Protein AF-A0AAU5LBA9-F1 (afdb_monomer)

Secondary structure (DSSP, 8-state):
-PPP------------TT--GGG-SSSS--HHHHHHHHHHHHHHHHHHHHHTTS-SS----HHHHHHHHHHHHHHHHHHHHHHHHHHHHTTSS-EESB-TTT--B-GGGGTT---GGGTS-TTS--HHHHHHHHHHHHHHHHH-TTSPPPEE-HHHHHTT------HHHHHHHHHHHHHHHHHHHHHS----TTT---TTPPPB-TTS-B-SSPPHHHHHHHHHHHHHHHT---S-TT-----

Solvent-accessible surface area (backbone atoms only — not comparable to full-atom values): 13990 Å² total; per-residue (Å²): 134,82,81,75,80,75,75,72,78,55,67,84,85,71,88,53,87,84,69,53,67,50,66,30,96,58,99,58,70,48,45,51,49,50,14,52,52,29,41,52,50,16,52,53,30,45,54,48,30,58,52,56,76,66,54,95,59,100,66,92,45,69,69,57,35,52,50,36,42,48,53,16,51,53,29,40,53,50,14,52,52,28,40,54,47,31,42,28,58,74,39,78,39,52,23,32,57,40,42,89,90,78,65,41,51,40,20,50,76,17,63,94,51,88,42,80,91,71,80,49,72,41,38,67,73,52,72,69,52,48,53,50,24,30,51,49,29,52,50,33,60,69,75,30,71,94,64,59,67,71,63,42,32,45,52,70,40,38,68,78,56,71,74,78,72,57,68,69,58,53,54,48,51,52,49,53,48,50,55,50,27,63,57,34,36,28,66,40,53,41,85,50,91,74,40,72,20,43,66,76,39,60,32,31,42,94,87,67,47,75,36,95,68,62,55,69,66,40,46,52,51,18,43,51,54,46,32,64,72,72,66,62,85,70,94,62,65,81,76,71,79,91,128

Mean predicted aligned error: 8.77 Å

Radius of gyration: 25.77 Å; Cα contacts (8 Å, |Δi|>4): 259; chains: 1; bounding box: 64×54×70 Å

Structure (mmCIF, N/CA/C/O backbone):
data_AF-A0AAU5LBA9-F1
#
_entry.id   AF-A0AAU5LBA9-F1
#
loop_
_atom_site.group_PDB
_atom_site.id
_atom_site.type_symbol
_atom_site.label_atom_id
_atom_site.label_alt_id
_atom_site.label_comp_id
_atom_site.label_asym_id
_atom_site.label_entity_id
_atom_site.label_seq_id
_atom_site.pdbx_PDB_ins_code
_atom_site.Cartn_x
_atom_site.Cartn_y
_atom_site.Cartn_z
_atom_site.occupancy
_atom_site.B_iso_or_equiv
_atom_site.auth_seq_id
_atom_site.auth_comp_id
_atom_site.auth_asym_id
_atom_site.auth_atom_id
_atom_site.pdbx_PDB_model_num
ATOM 1 N N . MET A 1 1 ? 15.227 -38.850 -12.685 1.00 40.31 1 MET A N 1
ATOM 2 C CA . MET A 1 1 ? 14.275 -37.899 -13.289 1.00 40.31 1 MET A CA 1
ATOM 3 C C . MET A 1 1 ? 13.184 -37.675 -12.260 1.00 40.31 1 MET A C 1
ATOM 5 O O . MET A 1 1 ? 12.243 -38.454 -12.201 1.00 40.31 1 MET A O 1
ATOM 9 N N . SER A 1 2 ? 13.414 -36.731 -11.347 1.00 43.19 2 SER A N 1
ATOM 10 C 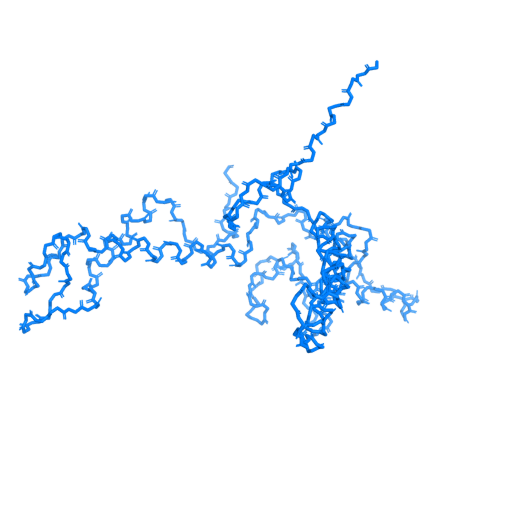CA . SER A 1 2 ? 12.429 -36.362 -10.329 1.00 43.19 2 SER A CA 1
ATOM 11 C C . SER A 1 2 ? 11.333 -35.562 -11.011 1.00 43.19 2 SER A C 1
ATOM 13 O O . SER A 1 2 ? 11.641 -34.646 -11.768 1.00 43.19 2 SER A O 1
ATOM 15 N N . ALA A 1 3 ? 10.083 -35.956 -10.795 1.00 41.16 3 ALA A N 1
ATOM 16 C CA . ALA A 1 3 ? 8.937 -35.196 -11.255 1.00 41.16 3 ALA A CA 1
ATOM 17 C C . ALA A 1 3 ? 8.959 -33.826 -10.567 1.00 41.16 3 ALA A C 1
ATOM 19 O O . ALA A 1 3 ? 8.921 -33.760 -9.337 1.00 41.16 3 ALA A O 1
ATOM 20 N N . ASP A 1 4 ? 9.050 -32.763 -11.364 1.00 43.97 4 ASP A N 1
ATOM 21 C CA . ASP A 1 4 ? 8.728 -31.416 -10.912 1.00 43.97 4 ASP A CA 1
ATOM 22 C C . ASP A 1 4 ? 7.291 -31.438 -10.381 1.00 43.97 4 ASP A C 1
ATOM 24 O O . ASP A 1 4 ? 6.376 -31.811 -11.128 1.00 43.97 4 ASP A O 1
ATOM 28 N N . PRO A 1 5 ? 7.042 -31.063 -9.115 1.00 52.25 5 PRO A N 1
ATOM 29 C CA . PRO A 1 5 ? 5.694 -30.751 -8.699 1.00 52.25 5 PRO A CA 1
ATOM 30 C C . PRO A 1 5 ? 5.297 -29.495 -9.468 1.00 52.25 5 PRO A C 1
ATOM 32 O O . PRO A 1 5 ? 5.707 -28.385 -9.140 1.00 52.25 5 PRO A O 1
ATOM 35 N N . THR A 1 6 ? 4.522 -29.676 -10.535 1.00 46.06 6 THR A N 1
ATOM 36 C CA . THR A 1 6 ? 3.778 -28.589 -11.156 1.00 46.06 6 THR A CA 1
ATOM 37 C C . THR A 1 6 ? 2.870 -28.027 -10.069 1.00 46.06 6 THR A C 1
ATOM 39 O O . THR A 1 6 ? 1.829 -28.607 -9.763 1.00 46.06 6 THR A O 1
ATOM 42 N N . THR A 1 7 ? 3.308 -26.954 -9.412 1.00 50.41 7 THR A N 1
ATOM 43 C CA . THR A 1 7 ? 2.485 -26.178 -8.492 1.00 50.41 7 THR A CA 1
ATOM 44 C C . THR A 1 7 ? 1.274 -25.736 -9.295 1.00 50.41 7 THR A C 1
ATOM 46 O O . THR A 1 7 ? 1.381 -24.863 -10.154 1.00 50.41 7 THR A O 1
ATOM 49 N N . ALA A 1 8 ? 0.142 -26.414 -9.102 1.00 54.56 8 ALA A N 1
ATOM 50 C CA . ALA A 1 8 ? -1.107 -26.024 -9.728 1.00 54.56 8 ALA A CA 1
ATOM 51 C C . ALA A 1 8 ? -1.351 -24.558 -9.363 1.00 54.56 8 ALA A C 1
ATOM 53 O O . ALA A 1 8 ? -1.345 -24.214 -8.179 1.00 54.56 8 ALA A O 1
ATOM 54 N N . ALA A 1 9 ? -1.492 -23.700 -10.376 1.00 58.59 9 ALA A N 1
ATOM 55 C CA . ALA A 1 9 ? -1.786 -22.292 -10.164 1.00 58.59 9 ALA A CA 1
ATOM 56 C C . ALA A 1 9 ? -3.033 -22.198 -9.276 1.00 58.59 9 ALA A C 1
ATOM 58 O O . ALA A 1 9 ? -4.083 -22.753 -9.611 1.00 58.59 9 ALA A O 1
ATOM 59 N N . ALA A 1 10 ? -2.895 -21.568 -8.112 1.00 69.06 10 ALA A N 1
ATOM 60 C CA . ALA A 1 10 ? -3.999 -21.411 -7.184 1.00 69.06 10 ALA A CA 1
ATOM 61 C C . ALA A 1 10 ? -5.072 -20.537 -7.851 1.00 69.06 10 ALA A C 1
ATOM 63 O O . ALA A 1 10 ? -4.831 -19.380 -8.185 1.00 69.06 10 ALA A O 1
ATOM 64 N N . VAL A 1 11 ? -6.244 -21.117 -8.101 1.00 81.56 11 VAL A N 1
ATOM 65 C CA . VAL A 1 11 ? -7.376 -20.424 -8.725 1.00 81.56 11 VAL A CA 1
ATOM 66 C C . VAL A 1 11 ? -8.070 -19.568 -7.669 1.00 81.56 11 VAL A C 1
ATOM 68 O O . VAL A 1 11 ? -8.246 -20.011 -6.533 1.00 81.56 11 VAL A O 1
ATOM 71 N N . GLN A 1 12 ? -8.496 -18.358 -8.036 1.00 86.50 12 GLN A N 1
ATOM 72 C CA . GLN A 1 12 ? -9.342 -17.543 -7.167 1.00 86.50 12 GLN A CA 1
ATOM 73 C C . GLN A 1 12 ? -10.669 -18.275 -6.904 1.00 86.50 12 GLN A C 1
ATOM 75 O O . GLN A 1 12 ? -11.497 -18.423 -7.801 1.00 86.50 12 GLN A O 1
ATOM 80 N N . SER A 1 13 ? -10.875 -18.725 -5.668 1.00 87.81 13 SER A N 1
ATOM 81 C CA . SER A 1 13 ? -12.081 -19.447 -5.236 1.00 87.81 13 SER A CA 1
ATOM 82 C C . SER A 1 13 ? -12.997 -18.630 -4.323 1.00 87.81 13 SER A C 1
ATOM 84 O O . SER A 1 13 ? -14.066 -19.105 -3.946 1.00 87.81 13 SER A O 1
ATOM 86 N N . SER A 1 14 ? -12.576 -17.422 -3.945 1.00 90.88 14 SER A N 1
ATOM 87 C CA . SER A 1 14 ? -13.270 -16.553 -2.997 1.00 90.88 14 SER A CA 1
ATOM 88 C C . SER A 1 14 ? -13.323 -15.113 -3.504 1.00 90.88 14 SER A C 1
ATOM 90 O O . SER A 1 14 ? -12.451 -14.655 -4.249 1.00 90.88 14 SER A O 1
ATOM 92 N N . THR A 1 15 ? -14.360 -14.391 -3.083 1.00 89.00 15 THR A N 1
ATOM 93 C CA . THR A 1 15 ? -14.479 -12.933 -3.236 1.00 89.00 15 THR A CA 1
ATOM 94 C C . THR A 1 15 ? -14.159 -12.190 -1.938 1.00 89.00 15 THR A C 1
ATOM 96 O O . THR A 1 15 ? -14.288 -10.969 -1.896 1.00 89.00 15 THR A O 1
ATOM 99 N N . ASP A 1 16 ? -13.788 -12.902 -0.868 1.00 91.06 16 ASP A N 1
ATOM 100 C CA . ASP A 1 16 ? -13.311 -12.285 0.369 1.00 91.06 16 ASP A CA 1
ATOM 101 C C . ASP A 1 16 ? -11.958 -11.598 0.104 1.00 91.06 16 ASP A C 1
ATOM 103 O O . ASP A 1 16 ? -10.996 -12.283 -0.249 1.00 91.06 16 ASP A O 1
ATOM 107 N N . PRO A 1 17 ? -11.836 -10.269 0.284 1.00 86.25 17 PRO A N 1
ATOM 108 C CA . PRO A 1 17 ? -10.576 -9.559 0.067 1.00 86.25 17 PRO A CA 1
ATOM 109 C C . PRO A 1 17 ? -9.440 -10.004 1.005 1.00 86.25 17 PRO A C 1
ATOM 111 O O . PRO A 1 17 ? -8.278 -9.701 0.731 1.00 86.25 17 PRO A O 1
ATOM 114 N N . ALA A 1 18 ? -9.738 -10.699 2.110 1.00 87.25 18 ALA A N 1
ATOM 115 C CA . ALA A 1 18 ? -8.722 -11.282 2.983 1.00 87.25 18 ALA A CA 1
ATOM 116 C C . ALA A 1 18 ? -8.128 -12.591 2.424 1.00 87.25 18 ALA A C 1
ATOM 118 O O . ALA A 1 18 ? -6.996 -12.950 2.778 1.00 87.25 18 ALA A O 1
ATOM 119 N N . ASP A 1 19 ? -8.842 -13.283 1.529 1.00 90.44 19 ASP A N 1
ATOM 120 C CA . ASP A 1 19 ? -8.368 -14.506 0.884 1.00 90.44 19 ASP A CA 1
ATOM 121 C C . ASP A 1 19 ? -7.404 -14.187 -0.267 1.00 90.44 19 ASP A C 1
ATOM 123 O O . ASP A 1 19 ? -7.751 -14.105 -1.445 1.00 90.44 19 ASP A O 1
ATOM 127 N N . THR A 1 20 ? -6.141 -14.004 0.106 1.00 92.19 20 THR A N 1
ATOM 128 C CA . THR A 1 20 ? -5.042 -13.651 -0.804 1.00 92.19 20 THR A CA 1
ATOM 129 C C . THR A 1 20 ? -4.173 -14.849 -1.182 1.00 92.19 20 THR A C 1
ATOM 131 O O . THR A 1 20 ? -3.116 -14.672 -1.788 1.00 92.19 20 THR A O 1
ATOM 134 N N . ALA A 1 21 ? -4.573 -16.077 -0.823 1.00 91.25 21 ALA A N 1
ATOM 135 C CA . ALA A 1 21 ? -3.744 -17.266 -1.035 1.00 91.25 21 ALA A CA 1
ATOM 136 C C . ALA A 1 21 ? -3.427 -17.495 -2.521 1.00 91.25 21 ALA A C 1
ATOM 138 O O . ALA A 1 21 ? -2.303 -17.847 -2.858 1.00 91.25 21 ALA A O 1
ATOM 139 N N . HIS A 1 22 ? -4.388 -17.210 -3.399 1.00 90.69 22 HIS A N 1
ATOM 140 C CA . HIS A 1 22 ? -4.247 -17.343 -4.848 1.00 90.69 22 HIS A CA 1
ATOM 141 C C . HIS A 1 22 ? -3.277 -16.332 -5.492 1.00 90.69 22 HIS A C 1
ATOM 143 O O . HIS A 1 22 ? -2.877 -16.515 -6.637 1.00 90.69 22 HIS A O 1
ATOM 149 N N . LEU A 1 23 ? -2.874 -15.277 -4.773 1.00 93.19 23 LEU A N 1
ATOM 150 C CA . LEU A 1 23 ? -1.998 -14.222 -5.299 1.00 93.19 23 LEU A CA 1
ATOM 151 C C . LEU A 1 23 ? -0.501 -14.493 -5.083 1.00 93.19 23 LEU A C 1
ATOM 153 O O . LEU A 1 23 ? 0.325 -13.706 -5.538 1.00 93.19 23 LEU A O 1
ATOM 157 N N . ARG A 1 24 ? -0.129 -15.565 -4.377 1.00 92.88 24 ARG A N 1
ATOM 158 C CA . ARG A 1 24 ? 1.265 -15.853 -4.001 1.00 92.88 24 ARG A CA 1
ATOM 159 C C . ARG A 1 24 ? 1.582 -17.341 -4.117 1.00 92.88 24 ARG A C 1
ATOM 161 O O . ARG A 1 24 ? 0.791 -18.177 -3.693 1.00 92.88 24 ARG A O 1
ATOM 168 N N . ALA A 1 25 ? 2.768 -17.672 -4.613 1.00 89.56 25 ALA A N 1
ATOM 169 C CA . ALA A 1 25 ? 3.294 -19.035 -4.603 1.00 89.56 25 ALA A CA 1
ATOM 170 C C . ALA A 1 25 ? 3.891 -19.410 -3.236 1.00 89.56 25 ALA A C 1
ATOM 172 O O . ALA A 1 25 ? 3.894 -20.576 -2.841 1.00 89.56 25 ALA A O 1
ATOM 173 N N . GLY A 1 26 ? 4.414 -18.417 -2.509 1.00 90.19 26 GLY A N 1
ATOM 174 C CA . GLY A 1 26 ? 5.055 -18.590 -1.209 1.00 90.19 26 GLY A CA 1
ATOM 175 C C . GLY A 1 26 ? 4.215 -18.120 -0.020 1.00 90.19 26 GLY A C 1
ATOM 176 O O . GLY A 1 26 ? 3.025 -17.824 -0.107 1.00 90.19 26 GLY A O 1
ATOM 177 N N . ARG A 1 27 ? 4.874 -17.999 1.139 1.00 88.19 27 ARG A N 1
ATOM 178 C CA . ARG A 1 27 ? 4.259 -17.440 2.358 1.00 88.19 27 ARG A CA 1
ATOM 179 C C . ARG A 1 27 ? 3.886 -15.960 2.204 1.00 88.19 27 ARG A C 1
ATOM 181 O O . ARG A 1 27 ? 2.918 -15.503 2.809 1.00 88.19 27 ARG A O 1
ATOM 188 N N . TYR A 1 28 ? 4.664 -15.223 1.419 1.00 89.81 28 TYR A N 1
ATOM 189 C CA . TYR A 1 28 ? 4.486 -13.802 1.139 1.00 89.81 28 TYR A CA 1
ATOM 190 C C . TYR A 1 28 ? 4.420 -13.602 -0.370 1.00 89.81 28 TYR A C 1
ATOM 192 O O . TYR A 1 28 ? 5.044 -14.364 -1.103 1.00 89.81 28 TYR A O 1
ATOM 200 N N . ILE A 1 29 ? 3.671 -12.589 -0.804 1.00 94.19 29 ILE A N 1
ATOM 201 C CA . ILE A 1 29 ? 3.702 -12.143 -2.196 1.00 94.19 29 ILE A CA 1
ATOM 202 C C . ILE A 1 29 ? 5.012 -11.392 -2.454 1.00 94.19 29 ILE A C 1
ATOM 204 O O . ILE A 1 29 ? 5.465 -10.607 -1.616 1.00 94.19 29 ILE A O 1
ATOM 208 N N . THR A 1 30 ? 5.620 -11.641 -3.603 1.00 95.00 30 THR A N 1
ATOM 209 C CA . THR A 1 30 ? 6.804 -10.938 -4.097 1.00 95.00 30 THR A CA 1
ATOM 210 C C . THR A 1 30 ? 6.407 -9.708 -4.922 1.00 95.00 30 THR A C 1
ATOM 212 O O . THR A 1 30 ? 5.268 -9.572 -5.383 1.00 95.00 30 THR A O 1
ATOM 215 N N . LEU A 1 31 ? 7.349 -8.782 -5.132 1.00 96.19 31 LEU A N 1
ATOM 216 C CA . LEU A 1 31 ? 7.119 -7.634 -6.019 1.00 96.19 31 LEU A CA 1
ATOM 217 C C . LEU A 1 31 ? 6.935 -8.074 -7.477 1.00 96.19 31 LEU A C 1
ATOM 219 O O . LEU A 1 31 ? 6.119 -7.484 -8.181 1.00 96.19 31 LEU A O 1
ATOM 223 N N . GLN A 1 32 ? 7.631 -9.133 -7.892 1.00 96.69 32 GLN A N 1
ATOM 224 C CA . GLN A 1 32 ? 7.496 -9.717 -9.222 1.00 96.69 32 GLN A CA 1
ATOM 225 C C . GLN A 1 32 ? 6.100 -10.319 -9.438 1.00 96.69 32 GLN A C 1
ATOM 227 O O . GLN A 1 32 ? 5.425 -9.944 -10.393 1.00 96.69 32 GLN A O 1
ATOM 232 N N . GLU A 1 33 ? 5.607 -11.146 -8.509 1.00 96.25 33 GLU A N 1
ATOM 233 C CA . GLU A 1 33 ? 4.229 -11.667 -8.568 1.00 96.25 33 GLU A CA 1
ATOM 234 C C . GLU A 1 33 ? 3.207 -10.522 -8.593 1.00 96.25 33 GLU A C 1
ATOM 236 O O . GLU A 1 33 ? 2.251 -10.542 -9.363 1.00 96.25 33 GLU A O 1
ATOM 241 N N . SER A 1 34 ? 3.423 -9.475 -7.789 1.00 97.19 34 SER A N 1
ATOM 242 C CA . SER A 1 34 ? 2.545 -8.296 -7.783 1.00 97.19 34 SER A CA 1
ATOM 243 C C . SER A 1 34 ? 2.515 -7.592 -9.148 1.00 97.19 34 SER A C 1
ATOM 245 O O . SER A 1 34 ? 1.447 -7.188 -9.609 1.00 97.19 34 SER A O 1
ATOM 247 N N . ALA A 1 35 ? 3.669 -7.456 -9.810 1.00 97.69 35 ALA A N 1
ATOM 248 C CA . ALA A 1 35 ? 3.765 -6.878 -11.148 1.00 97.69 35 ALA A CA 1
ATOM 249 C C . ALA A 1 35 ? 3.037 -7.732 -12.197 1.00 97.69 35 ALA A C 1
ATOM 251 O O . ALA A 1 35 ? 2.314 -7.193 -13.037 1.00 97.69 35 ALA A O 1
ATOM 252 N N . GLU A 1 36 ? 3.189 -9.054 -12.127 1.00 96.88 36 GLU A N 1
ATOM 253 C CA . GLU A 1 36 ? 2.526 -10.008 -13.019 1.00 96.88 36 GLU A CA 1
ATOM 254 C C . GLU A 1 36 ? 1.003 -9.963 -12.865 1.00 96.88 36 GLU A C 1
ATOM 256 O O . GLU A 1 36 ? 0.293 -9.834 -13.865 1.00 96.88 36 GLU A O 1
ATOM 261 N N . HIS A 1 37 ? 0.495 -9.962 -11.629 1.00 96.81 37 HIS A N 1
ATOM 262 C CA . HIS A 1 37 ? -0.942 -9.841 -11.361 1.00 96.81 37 HIS A CA 1
ATOM 263 C C . HIS A 1 37 ? -1.512 -8.521 -11.879 1.00 96.81 37 HIS A C 1
ATOM 265 O O . HIS A 1 37 ? -2.540 -8.521 -12.553 1.00 96.81 37 HIS A O 1
ATOM 271 N N . LEU A 1 38 ? -0.841 -7.391 -11.631 1.00 97.94 38 LEU A N 1
ATOM 272 C CA . LEU A 1 38 ? -1.284 -6.083 -12.130 1.00 97.94 38 LEU A CA 1
ATOM 273 C C . LEU A 1 38 ? -1.256 -5.999 -13.662 1.00 97.94 38 LEU A C 1
ATOM 275 O O . LEU A 1 38 ? -2.149 -5.401 -14.263 1.00 97.94 38 LEU A O 1
ATOM 279 N N . SER A 1 39 ? -0.266 -6.627 -14.300 1.00 97.88 39 SER A N 1
ATOM 280 C CA . SER A 1 39 ? -0.202 -6.751 -15.758 1.00 97.88 39 SER A CA 1
ATOM 281 C C . SER A 1 39 ? -1.378 -7.575 -16.297 1.00 97.88 39 SER A C 1
ATOM 283 O O . SER A 1 39 ? -2.050 -7.156 -17.240 1.00 97.88 39 SER A O 1
ATOM 285 N N . GLY A 1 40 ? -1.701 -8.698 -15.647 1.00 96.94 40 GLY A N 1
ATOM 286 C CA . GLY A 1 40 ? -2.884 -9.502 -15.961 1.00 96.94 40 GLY A CA 1
ATOM 287 C C . GLY A 1 40 ? -4.192 -8.718 -15.806 1.00 96.94 40 GLY A C 1
ATOM 288 O O . GLY A 1 40 ? -5.029 -8.733 -16.708 1.00 96.94 40 GLY A O 1
ATOM 289 N N . VAL A 1 41 ? -4.347 -7.965 -14.711 1.00 97.75 41 VAL A N 1
ATOM 290 C CA . VAL A 1 41 ? -5.507 -7.087 -14.474 1.00 97.75 41 VAL A CA 1
ATOM 291 C C . VAL A 1 41 ? -5.645 -6.037 -15.574 1.00 97.75 41 VAL A C 1
ATOM 293 O O . VAL A 1 41 ? -6.750 -5.822 -16.067 1.00 97.75 41 VAL A O 1
ATOM 296 N N . ALA A 1 42 ? -4.548 -5.410 -16.005 1.00 98.25 42 ALA A N 1
ATOM 297 C CA . ALA A 1 42 ? -4.593 -4.450 -17.101 1.00 98.25 42 ALA A CA 1
ATOM 298 C C . ALA A 1 42 ? -5.128 -5.069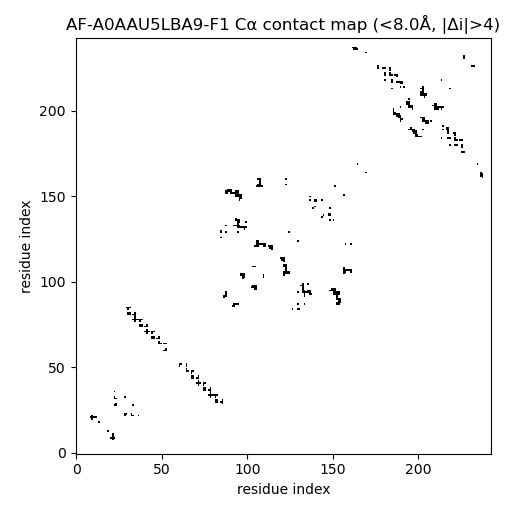 -18.401 1.00 98.25 42 ALA A C 1
ATOM 300 O O . ALA A 1 42 ? -5.979 -4.468 -19.055 1.00 98.25 42 ALA A O 1
ATOM 301 N N . VAL A 1 43 ? -4.679 -6.281 -18.744 1.00 98.38 43 VAL A N 1
ATOM 302 C CA . VAL A 1 43 ? -5.171 -7.012 -19.923 1.00 98.38 43 VAL A CA 1
ATOM 303 C C . VAL A 1 43 ? -6.666 -7.311 -19.801 1.00 98.38 43 VAL A C 1
ATOM 305 O O . VAL A 1 43 ? -7.408 -7.094 -20.757 1.00 98.38 43 VAL A O 1
ATOM 308 N N . LEU A 1 44 ? -7.130 -7.764 -18.632 1.00 98.12 44 LEU A N 1
ATOM 309 C CA . LEU A 1 44 ? -8.552 -8.034 -18.394 1.00 98.12 44 LEU A CA 1
ATOM 310 C C . LEU A 1 44 ? -9.410 -6.766 -18.512 1.00 98.12 44 LEU A C 1
ATOM 312 O O . LEU A 1 44 ? -10.499 -6.813 -19.081 1.00 98.12 44 LEU A O 1
ATOM 316 N N . LEU A 1 45 ? -8.922 -5.626 -18.015 1.00 98.56 45 LEU A N 1
ATOM 317 C CA . LEU A 1 45 ? -9.614 -4.342 -18.136 1.00 98.56 45 LEU A CA 1
ATOM 318 C C . LEU A 1 45 ? -9.694 -3.876 -19.597 1.00 98.56 45 LEU A C 1
ATOM 320 O O . LEU A 1 45 ? -10.757 -3.436 -20.027 1.00 98.56 45 LEU A O 1
ATOM 324 N N . ASP A 1 46 ? -8.629 -4.031 -20.386 1.00 98.50 46 ASP A N 1
ATOM 325 C CA . ASP A 1 46 ? -8.664 -3.731 -21.826 1.00 98.50 46 ASP A CA 1
ATOM 326 C C . ASP A 1 46 ? -9.653 -4.635 -22.575 1.00 98.50 46 ASP A C 1
ATOM 328 O O . ASP A 1 46 ? -10.424 -4.169 -23.415 1.00 98.50 46 ASP A O 1
ATOM 332 N N . GLN A 1 47 ? -9.668 -5.931 -22.251 1.00 98.44 47 GLN A N 1
ATOM 333 C CA . GLN A 1 47 ? -10.627 -6.883 -22.815 1.00 98.44 47 GLN A CA 1
ATOM 334 C C . GLN A 1 47 ? -12.069 -6.516 -22.452 1.00 98.44 47 GLN A C 1
ATOM 336 O O . GLN A 1 47 ? -12.951 -6.591 -23.307 1.00 98.44 47 GLN A O 1
ATOM 341 N N . LEU A 1 48 ? -12.310 -6.075 -21.215 1.00 98.38 48 LEU A N 1
ATOM 342 C CA . LEU A 1 48 ? -13.619 -5.602 -20.776 1.00 98.38 48 LEU A CA 1
ATOM 343 C C . LEU A 1 48 ? -14.032 -4.329 -21.520 1.00 98.38 48 LEU A C 1
ATOM 345 O O . LEU A 1 48 ? -15.141 -4.274 -22.043 1.00 98.38 48 LEU A O 1
ATOM 349 N N . ALA A 1 49 ? -13.147 -3.334 -21.618 1.00 98.31 49 ALA A N 1
ATOM 350 C CA . ALA A 1 49 ? -13.403 -2.114 -22.382 1.00 98.31 49 ALA A CA 1
ATOM 351 C C . ALA A 1 49 ? -13.771 -2.441 -23.837 1.00 98.31 49 ALA A C 1
ATOM 353 O O . ALA A 1 49 ? -14.740 -1.896 -24.362 1.00 98.31 49 ALA A O 1
ATOM 354 N N . ARG A 1 50 ? -13.060 -3.398 -24.449 1.00 98.44 50 ARG A N 1
ATOM 355 C CA . ARG A 1 50 ? -13.336 -3.881 -25.804 1.00 98.44 50 ARG A CA 1
ATOM 356 C C . ARG A 1 50 ? -14.686 -4.588 -25.923 1.00 98.44 50 ARG A C 1
ATOM 358 O O . ARG A 1 50 ? -15.392 -4.379 -26.903 1.00 98.44 50 ARG A O 1
ATOM 365 N N . ALA A 1 51 ? -15.052 -5.423 -24.952 1.00 98.06 51 ALA A N 1
ATOM 366 C CA . ALA A 1 51 ? -16.344 -6.109 -24.941 1.00 98.06 51 ALA A CA 1
ATOM 367 C C . ALA A 1 51 ? -17.519 -5.126 -24.787 1.00 98.06 51 ALA A C 1
ATOM 369 O O . ALA A 1 51 ? -18.565 -5.312 -25.404 1.00 98.06 51 ALA A O 1
ATOM 370 N N . LEU A 1 52 ? -17.330 -4.050 -24.016 1.00 97.94 52 LEU A N 1
ATOM 371 C CA . LEU A 1 52 ? -18.334 -3.005 -23.800 1.00 97.94 52 LEU A CA 1
ATOM 372 C C . LEU A 1 52 ? -18.609 -2.136 -25.038 1.00 97.94 52 LEU A C 1
ATOM 374 O O . LEU A 1 52 ? -19.589 -1.399 -25.030 1.00 97.94 52 LEU A O 1
ATOM 378 N N . GLU A 1 53 ? -17.804 -2.231 -26.102 1.00 98.06 53 GLU A N 1
ATOM 379 C CA . GLU A 1 53 ? -18.102 -1.585 -27.391 1.00 98.06 53 GLU A CA 1
ATOM 380 C C . GLU A 1 53 ? -19.341 -2.185 -28.082 1.00 98.06 53 GLU A C 1
ATOM 382 O O . GLU A 1 53 ? -19.944 -1.534 -28.934 1.00 98.06 53 GLU A O 1
ATOM 387 N N . VAL A 1 54 ? -19.726 -3.421 -27.735 1.00 97.69 54 VAL A N 1
ATOM 388 C CA . VAL A 1 54 ? -20.885 -4.125 -28.309 1.00 97.69 54 VAL A CA 1
ATOM 389 C C . VAL A 1 54 ? -21.741 -4.715 -27.179 1.00 97.69 54 VAL A C 1
ATOM 391 O O . VAL A 1 54 ? -21.757 -5.933 -26.979 1.00 97.69 54 VAL A O 1
ATOM 394 N N . PRO A 1 55 ? -22.428 -3.869 -26.389 1.00 96.62 55 PRO A N 1
ATOM 395 C CA . PRO A 1 55 ? -23.282 -4.350 -25.315 1.00 96.62 55 PRO A CA 1
ATOM 396 C C . PRO A 1 55 ? -24.524 -5.049 -25.887 1.00 96.62 55 PRO A C 1
ATOM 398 O O . PRO A 1 55 ? -25.071 -4.639 -26.908 1.00 96.62 55 PRO A O 1
ATOM 401 N N . ASP A 1 56 ? -25.004 -6.085 -25.195 1.00 97.75 56 ASP A N 1
ATOM 402 C CA . ASP A 1 56 ? -26.244 -6.796 -25.559 1.00 97.75 56 ASP A CA 1
ATOM 403 C C . ASP A 1 56 ? -27.478 -5.870 -25.514 1.00 97.75 56 ASP A C 1
ATOM 405 O O . ASP A 1 56 ? -28.417 -6.000 -26.294 1.00 97.75 56 ASP A O 1
ATOM 409 N N . SER A 1 57 ? -27.450 -4.872 -24.625 1.00 96.56 57 SER A N 1
ATOM 410 C CA . SER A 1 57 ? -28.454 -3.807 -24.550 1.00 96.56 57 SER A CA 1
ATOM 411 C C . SER A 1 57 ? -27.963 -2.542 -25.266 1.00 96.56 57 SER A C 1
ATOM 413 O O . SER A 1 57 ? -26.823 -2.146 -25.035 1.00 96.56 57 SER A O 1
ATOM 415 N N . PRO A 1 58 ? -28.802 -1.846 -26.061 1.00 95.06 58 PRO A N 1
ATOM 416 C CA . PRO A 1 58 ? -28.407 -0.669 -26.841 1.00 95.06 58 PRO A CA 1
ATOM 417 C C . PRO A 1 58 ? -28.279 0.587 -25.960 1.00 95.06 58 PRO A C 1
ATOM 419 O O . PRO A 1 58 ? -29.087 1.513 -26.034 1.00 95.06 58 PRO A O 1
ATOM 422 N N . VAL A 1 59 ? -27.271 0.598 -25.091 1.00 97.69 59 VAL A N 1
ATOM 423 C CA . VAL A 1 59 ? -26.925 1.709 -24.199 1.00 97.69 59 VAL A CA 1
ATOM 424 C C . VAL A 1 59 ? -25.596 2.303 -24.655 1.00 97.69 59 VAL A C 1
ATOM 426 O O . VAL A 1 59 ? -24.657 1.570 -24.947 1.00 97.69 59 VAL A O 1
ATOM 429 N N . GLU A 1 60 ? -25.519 3.632 -24.706 1.00 97.75 60 GLU A N 1
ATOM 430 C CA . GLU A 1 60 ? -24.269 4.348 -24.973 1.00 97.75 60 GLU A CA 1
ATOM 431 C C . GLU A 1 60 ? -23.352 4.281 -23.740 1.00 97.75 60 GLU A C 1
ATOM 433 O O . GLU A 1 60 ? -23.762 4.664 -22.643 1.00 97.75 60 GLU A O 1
ATOM 438 N N . LEU A 1 61 ? -22.125 3.780 -23.925 1.00 98.06 61 LEU A N 1
ATOM 439 C CA . LEU A 1 61 ? -21.155 3.486 -22.860 1.00 98.06 61 LEU A CA 1
ATOM 440 C C . LEU A 1 61 ? -19.789 4.162 -23.070 1.00 98.06 61 LEU A C 1
ATOM 442 O O . LEU A 1 61 ? -18.820 3.809 -22.393 1.00 98.06 61 LEU A O 1
ATOM 446 N N . TYR A 1 62 ? -19.675 5.124 -23.992 1.00 98.06 62 TYR A N 1
ATOM 447 C CA . TYR A 1 62 ? -18.415 5.785 -24.351 1.00 98.06 62 TYR A CA 1
ATOM 448 C C . TYR A 1 62 ? -17.587 6.250 -23.139 1.00 98.06 62 TYR A C 1
ATOM 450 O O . TYR A 1 62 ? -16.386 5.978 -23.046 1.00 98.06 62 TYR A O 1
ATOM 458 N N . GLU A 1 63 ? -18.219 6.914 -22.167 1.00 98.38 63 GLU A N 1
ATOM 459 C CA . GLU A 1 63 ? -17.521 7.417 -20.978 1.00 98.38 63 GLU A CA 1
ATOM 460 C C . GLU A 1 63 ? -17.025 6.285 -20.067 1.00 98.38 63 GLU A C 1
ATOM 462 O O . GLU A 1 63 ? -15.913 6.359 -19.532 1.00 98.38 63 GLU A O 1
ATOM 467 N N . GLN A 1 64 ? -17.820 5.222 -19.917 1.00 98.50 64 GLN A N 1
ATOM 468 C CA . GLN A 1 64 ? -17.499 4.051 -19.103 1.00 98.50 64 GLN A CA 1
ATOM 469 C C . GLN A 1 64 ? -16.356 3.245 -19.729 1.00 98.50 64 GLN A C 1
ATOM 471 O O . GLN A 1 64 ? -15.420 2.881 -19.018 1.00 98.50 64 GLN A O 1
ATOM 476 N N . ILE A 1 65 ? -16.364 3.044 -21.051 1.00 98.56 65 ILE A N 1
ATOM 477 C CA . ILE A 1 65 ? -15.257 2.417 -21.796 1.00 98.56 65 ILE A CA 1
ATOM 478 C C . ILE A 1 65 ? -13.963 3.210 -21.578 1.00 98.56 65 ILE A C 1
ATOM 480 O O . ILE A 1 65 ? -12.914 2.640 -21.258 1.00 98.56 65 ILE A O 1
ATOM 484 N N . GLY A 1 66 ? -14.039 4.541 -21.675 1.00 98.50 66 GLY A N 1
ATOM 485 C CA . GLY A 1 66 ? -12.909 5.423 -21.394 1.00 98.50 66 GLY A CA 1
ATOM 486 C C . GLY A 1 66 ? -12.414 5.321 -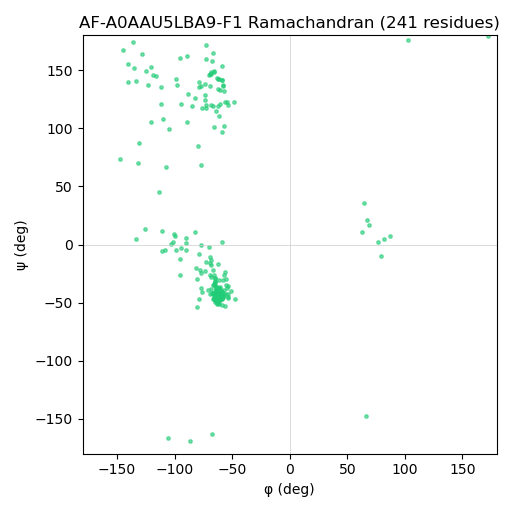19.946 1.00 98.50 66 GLY A C 1
ATOM 487 O O . GLY A 1 66 ? -11.207 5.351 -19.707 1.00 98.50 66 GLY A O 1
ATOM 488 N N . ALA A 1 67 ? -13.317 5.176 -18.971 1.00 98.56 67 ALA A N 1
ATOM 489 C CA . ALA A 1 67 ? -12.958 4.983 -17.566 1.00 98.56 67 ALA A CA 1
ATOM 490 C C . ALA A 1 67 ? -12.244 3.644 -17.324 1.00 98.56 67 ALA A C 1
ATOM 492 O O . ALA A 1 67 ? -11.187 3.636 -16.694 1.00 98.56 67 ALA A O 1
ATOM 493 N N . VAL A 1 68 ? -12.758 2.541 -17.875 1.00 98.50 68 VAL A N 1
ATOM 494 C CA . VAL A 1 68 ? -12.122 1.215 -17.783 1.00 98.50 68 VAL A CA 1
ATOM 495 C C . VAL A 1 68 ? -10.735 1.227 -18.435 1.00 98.50 68 VAL A C 1
ATOM 497 O O . VAL A 1 68 ? -9.773 0.733 -17.851 1.00 98.50 68 VAL A O 1
ATOM 500 N N . SER A 1 69 ? -10.593 1.880 -19.590 1.00 98.44 69 SER A N 1
ATOM 501 C CA . SER A 1 69 ? -9.305 2.004 -20.289 1.00 98.44 69 SER A CA 1
ATOM 502 C C . SER A 1 69 ? -8.262 2.793 -19.482 1.00 98.44 69 SER A C 1
ATOM 504 O O . SER A 1 69 ? -7.073 2.469 -19.510 1.00 98.44 69 SER A O 1
ATOM 506 N N . ARG A 1 70 ? -8.684 3.822 -18.730 1.00 98.56 70 ARG A N 1
ATOM 507 C CA . ARG A 1 70 ? -7.794 4.548 -17.805 1.00 98.56 70 ARG A CA 1
ATOM 508 C C . ARG A 1 70 ? -7.351 3.668 -16.640 1.00 98.56 70 ARG A C 1
ATOM 510 O O . ARG A 1 70 ? -6.163 3.643 -16.344 1.00 98.56 70 ARG A O 1
ATOM 517 N N . LEU A 1 71 ? -8.264 2.889 -16.055 1.00 98.69 71 LEU A N 1
ATOM 518 C CA . LEU A 1 71 ? -7.910 1.919 -15.011 1.00 98.69 71 LEU A CA 1
ATOM 519 C C . LEU A 1 71 ? -6.892 0.887 -15.521 1.00 98.69 71 LEU A C 1
ATOM 521 O O . LEU A 1 71 ? -5.955 0.548 -14.800 1.00 98.69 71 LEU A O 1
ATOM 525 N N . ALA A 1 72 ? -7.026 0.430 -16.771 1.00 98.44 72 ALA A N 1
ATOM 526 C CA . ALA A 1 72 ? -6.043 -0.452 -17.397 1.00 98.44 72 ALA A CA 1
ATOM 527 C C . ALA A 1 72 ? -4.668 0.226 -17.519 1.00 98.44 72 ALA A C 1
ATOM 529 O O . ALA A 1 72 ? -3.646 -0.374 -17.187 1.00 98.44 72 ALA A O 1
ATOM 530 N N . ALA A 1 73 ? -4.624 1.490 -17.953 1.00 98.50 73 ALA A N 1
ATOM 531 C CA . ALA A 1 73 ? -3.383 2.257 -18.044 1.00 98.50 73 ALA A CA 1
ATOM 532 C C . ALA A 1 73 ? -2.704 2.451 -16.680 1.00 98.50 73 ALA A C 1
ATOM 534 O O . ALA A 1 73 ? -1.498 2.216 -16.567 1.00 98.50 73 ALA A O 1
ATOM 535 N N . ASP A 1 74 ? -3.478 2.792 -15.649 1.00 98.56 74 ASP A N 1
ATOM 536 C CA . ASP A 1 74 ? -2.981 2.932 -14.281 1.00 98.56 74 ASP A CA 1
ATOM 537 C C . ASP A 1 74 ? -2.417 1.599 -13.763 1.00 98.56 74 ASP A C 1
ATOM 539 O O . ASP A 1 74 ? -1.310 1.564 -13.219 1.00 98.56 74 ASP A O 1
ATOM 543 N N . ALA A 1 75 ? -3.114 0.481 -13.998 1.00 98.31 75 ALA A N 1
ATOM 544 C CA . ALA A 1 75 ? -2.641 -0.854 -13.630 1.00 98.31 75 ALA A CA 1
ATOM 545 C C . ALA A 1 75 ? -1.315 -1.218 -14.326 1.00 98.31 75 ALA A C 1
ATOM 547 O O . ALA A 1 75 ? -0.400 -1.705 -13.659 1.00 98.31 75 ALA A O 1
ATOM 548 N N . ARG A 1 76 ? -1.148 -0.911 -15.626 1.00 98.50 76 ARG A N 1
ATOM 549 C CA . ARG A 1 76 ? 0.133 -1.117 -16.342 1.00 98.50 76 ARG A CA 1
ATOM 550 C C . ARG A 1 76 ? 1.256 -0.269 -15.760 1.00 98.50 76 ARG A C 1
ATOM 552 O O . ARG A 1 76 ? 2.378 -0.752 -15.617 1.00 98.50 76 ARG A O 1
ATOM 559 N N . GLN A 1 77 ? 0.967 0.987 -15.421 1.00 98.25 77 GLN A N 1
ATOM 560 C CA . GLN A 1 77 ? 1.954 1.859 -14.795 1.00 98.25 77 GLN A CA 1
ATOM 561 C C . GLN A 1 77 ? 2.398 1.285 -13.448 1.00 98.25 77 GLN A C 1
ATOM 563 O O . GLN A 1 77 ? 3.599 1.195 -13.200 1.00 98.25 77 GLN A O 1
ATOM 568 N N . GLN A 1 78 ? 1.461 0.846 -12.603 1.00 98.06 78 GLN A N 1
ATOM 569 C CA . GLN A 1 78 ? 1.801 0.202 -11.334 1.00 98.06 78 GLN A CA 1
ATOM 570 C C . GLN A 1 78 ? 2.598 -1.089 -11.558 1.00 98.06 78 GLN A C 1
ATOM 572 O O . GLN A 1 78 ? 3.649 -1.248 -10.946 1.00 98.06 78 GLN A O 1
ATOM 577 N N . ALA A 1 79 ? 2.193 -1.956 -12.490 1.00 98.06 79 ALA A N 1
ATOM 578 C CA . ALA A 1 79 ? 2.940 -3.171 -12.827 1.00 98.06 79 ALA A CA 1
ATOM 579 C C . ALA A 1 79 ? 4.411 -2.871 -13.172 1.00 98.06 79 ALA A C 1
ATOM 581 O O . ALA A 1 79 ? 5.317 -3.513 -12.643 1.00 98.06 79 ALA A O 1
ATOM 582 N N . ALA A 1 80 ? 4.668 -1.840 -13.984 1.00 98.06 80 ALA A N 1
ATOM 583 C CA . ALA A 1 80 ? 6.025 -1.422 -14.332 1.00 98.06 80 ALA A CA 1
ATOM 584 C C . ALA A 1 80 ? 6.830 -0.920 -13.118 1.00 98.06 80 ALA A C 1
ATOM 586 O O . ALA A 1 80 ? 8.024 -1.209 -13.006 1.00 98.06 80 ALA A O 1
ATOM 587 N N . LEU A 1 81 ? 6.193 -0.196 -12.189 1.00 97.88 81 LEU A N 1
ATOM 588 C CA . LEU A 1 81 ? 6.840 0.247 -10.949 1.00 97.88 81 LEU A CA 1
ATOM 589 C C . LEU A 1 81 ? 7.221 -0.940 -10.056 1.00 97.88 81 LEU A C 1
ATOM 591 O O . LEU A 1 81 ? 8.335 -0.967 -9.534 1.00 97.88 81 LEU A O 1
ATOM 595 N N . PHE A 1 82 ? 6.331 -1.923 -9.906 1.00 97.81 82 PHE A N 1
ATOM 596 C CA . PHE A 1 82 ? 6.589 -3.128 -9.114 1.00 97.81 82 PHE A CA 1
ATOM 597 C C . PHE A 1 82 ? 7.672 -4.008 -9.746 1.00 97.81 82 PHE A C 1
ATOM 599 O O . PHE A 1 82 ? 8.576 -4.438 -9.035 1.00 97.81 82 PHE A O 1
ATOM 606 N N . ALA A 1 83 ? 7.656 -4.189 -11.070 1.00 97.94 83 ALA A N 1
ATOM 607 C CA . ALA A 1 83 ? 8.704 -4.917 -11.786 1.00 97.94 83 ALA A CA 1
ATOM 608 C C . ALA A 1 83 ? 10.073 -4.249 -11.595 1.00 97.94 83 ALA A C 1
ATOM 610 O O . ALA A 1 83 ? 11.060 -4.901 -11.269 1.00 97.94 83 ALA A O 1
ATOM 611 N N . ARG A 1 84 ? 10.140 -2.917 -11.710 1.00 97.69 84 ARG A N 1
ATOM 612 C CA . ARG A 1 84 ? 11.381 -2.181 -11.443 1.00 97.69 84 ARG A CA 1
ATOM 613 C C . ARG A 1 84 ? 11.833 -2.322 -9.989 1.00 97.69 84 ARG A C 1
ATOM 615 O O . ARG A 1 84 ? 13.030 -2.430 -9.731 1.00 97.69 84 ARG A O 1
ATOM 622 N N . ALA A 1 85 ? 10.896 -2.294 -9.049 1.00 97.50 85 ALA A N 1
ATOM 623 C CA . ALA A 1 85 ? 11.197 -2.468 -7.638 1.00 97.50 85 ALA A CA 1
ATOM 624 C C . ALA A 1 85 ? 11.701 -3.881 -7.319 1.00 97.50 85 ALA A C 1
ATOM 626 O O . ALA A 1 85 ? 12.605 -3.992 -6.500 1.00 97.50 85 ALA A O 1
ATOM 627 N N . ALA A 1 86 ? 11.200 -4.919 -7.997 1.00 97.88 86 ALA A N 1
ATOM 628 C CA . ALA A 1 86 ? 11.704 -6.286 -7.865 1.00 97.88 86 ALA A CA 1
ATOM 629 C C . ALA A 1 86 ? 13.209 -6.350 -8.174 1.00 97.88 86 ALA A C 1
ATOM 631 O O . ALA A 1 86 ? 13.991 -6.704 -7.291 1.00 97.88 86 ALA A O 1
ATOM 632 N N . LEU A 1 87 ? 13.623 -5.833 -9.340 1.00 98.00 87 LEU A N 1
ATOM 633 C CA . LEU A 1 87 ? 15.037 -5.754 -9.745 1.00 98.00 87 LEU A CA 1
ATOM 634 C C . LEU A 1 87 ? 15.899 -4.983 -8.729 1.00 98.00 87 LEU A C 1
ATOM 636 O O . LEU A 1 87 ? 17.038 -5.350 -8.444 1.00 98.00 87 LEU A O 1
ATOM 640 N N . ILE A 1 88 ? 15.360 -3.898 -8.158 1.00 97.69 88 ILE A N 1
ATOM 641 C CA . ILE A 1 88 ? 16.035 -3.144 -7.092 1.00 97.69 88 ILE A CA 1
ATOM 642 C C . ILE A 1 88 ? 16.221 -4.017 -5.848 1.00 97.69 88 ILE A C 1
ATOM 644 O O . ILE A 1 88 ? 17.327 -4.090 -5.311 1.00 97.69 88 ILE A O 1
ATOM 648 N N . THR A 1 89 ? 15.155 -4.667 -5.376 1.00 96.31 89 THR A N 1
ATOM 649 C CA . THR A 1 89 ? 15.184 -5.460 -4.140 1.00 96.31 89 THR A CA 1
ATOM 650 C C . THR A 1 89 ? 16.016 -6.732 -4.253 1.00 96.31 89 THR A C 1
ATOM 652 O O . THR A 1 89 ? 16.570 -7.177 -3.252 1.00 96.31 89 THR A O 1
ATOM 655 N N . GLU A 1 90 ? 16.162 -7.268 -5.463 1.00 96.75 90 GLU A N 1
ATOM 656 C CA . GLU A 1 90 ? 17.028 -8.406 -5.792 1.00 96.75 90 GLU A CA 1
ATOM 657 C C . GLU A 1 90 ? 18.507 -8.002 -5.922 1.00 96.75 90 GLU A C 1
ATOM 659 O O . GLU A 1 90 ? 19.388 -8.857 -5.967 1.00 96.75 90 GLU A O 1
ATOM 664 N N . GLY A 1 91 ? 18.803 -6.697 -5.901 1.00 96.69 91 GLY A N 1
ATOM 665 C CA . GLY A 1 91 ? 20.163 -6.159 -5.939 1.00 96.69 91 GLY A CA 1
ATOM 666 C C . GLY A 1 91 ? 20.724 -5.949 -7.346 1.00 96.69 91 GLY A C 1
ATOM 667 O O . GLY A 1 91 ? 21.891 -5.588 -7.475 1.00 96.69 91 GLY A O 1
ATOM 668 N N . GLU A 1 92 ? 19.913 -6.112 -8.392 1.00 97.25 92 GLU A N 1
ATOM 669 C CA . GLU A 1 92 ? 20.339 -5.904 -9.782 1.00 97.25 92 GLU A CA 1
ATOM 670 C C . GLU A 1 92 ? 20.513 -4.420 -10.135 1.00 97.25 92 GLU A C 1
ATOM 672 O O . GLU A 1 92 ? 21.242 -4.063 -11.063 1.00 97.25 92 GLU A O 1
ATOM 677 N N . VAL A 1 93 ? 19.849 -3.536 -9.387 1.00 96.88 93 VAL A N 1
ATOM 678 C CA . VAL A 1 93 ? 19.920 -2.086 -9.577 1.00 96.88 93 VAL A CA 1
ATOM 679 C C . VAL A 1 93 ? 20.643 -1.445 -8.389 1.00 96.88 93 VAL A C 1
ATOM 681 O O . VAL A 1 93 ? 20.165 -1.559 -7.256 1.00 96.88 93 VAL A O 1
ATOM 684 N N . PRO A 1 94 ? 21.759 -0.725 -8.613 1.00 96.56 94 PRO A N 1
ATOM 685 C CA . PRO A 1 94 ? 22.448 -0.021 -7.542 1.00 96.56 94 PRO A CA 1
ATOM 686 C C . PRO A 1 94 ? 21.609 1.151 -7.026 1.00 96.56 94 PRO A C 1
ATOM 688 O O . PRO A 1 94 ? 20.888 1.817 -7.771 1.00 96.56 94 PRO A O 1
ATOM 691 N N . LEU A 1 95 ? 21.760 1.444 -5.741 1.00 96.81 95 LEU A N 1
ATOM 692 C CA . LEU A 1 95 ? 21.088 2.526 -5.037 1.00 96.81 95 LEU A CA 1
ATOM 693 C C . LEU A 1 95 ? 22.112 3.519 -4.492 1.00 96.81 95 LEU A C 1
ATOM 695 O O . LEU A 1 95 ? 23.215 3.152 -4.083 1.00 96.81 95 LEU A O 1
ATOM 699 N N . ALA A 1 96 ? 21.750 4.802 -4.469 1.00 95.56 96 ALA A N 1
ATOM 700 C CA . ALA A 1 96 ? 22.544 5.806 -3.777 1.00 95.56 96 ALA A CA 1
ATOM 701 C C . ALA A 1 96 ? 22.574 5.482 -2.276 1.00 95.56 96 ALA A C 1
ATOM 703 O O . ALA A 1 96 ? 21.572 5.042 -1.719 1.00 95.56 96 ALA A O 1
ATOM 704 N N . THR A 1 97 ? 23.694 5.719 -1.595 1.00 94.19 97 THR A N 1
ATOM 705 C CA . THR A 1 97 ? 23.791 5.463 -0.145 1.00 94.19 97 THR A CA 1
ATOM 706 C C . THR A 1 97 ? 23.015 6.476 0.701 1.00 94.19 97 THR A C 1
ATOM 708 O O . THR A 1 97 ? 22.760 6.226 1.878 1.00 94.19 97 THR A O 1
ATOM 711 N N . THR A 1 98 ? 22.614 7.607 0.111 1.00 92.06 98 THR A N 1
ATOM 712 C CA . THR A 1 98 ? 21.850 8.660 0.781 1.00 92.06 98 THR A CA 1
ATOM 713 C C . THR A 1 98 ? 20.769 9.271 -0.113 1.00 92.06 98 THR A C 1
ATOM 715 O O . THR A 1 98 ? 20.868 9.261 -1.343 1.00 92.06 98 THR A O 1
ATOM 718 N N . PHE A 1 99 ? 19.730 9.834 0.507 1.00 88.69 99 PHE A N 1
ATOM 719 C CA . PHE A 1 99 ? 18.701 10.610 -0.178 1.00 88.69 99 PHE A CA 1
ATOM 720 C C . PHE A 1 99 ? 19.260 11.937 -0.694 1.00 88.69 99 PHE A C 1
ATOM 722 O O . PHE A 1 99 ? 19.960 12.658 0.016 1.00 88.69 99 PHE A O 1
ATOM 729 N N . ALA A 1 100 ? 18.902 12.295 -1.929 1.00 82.25 100 ALA A N 1
ATOM 730 C CA . ALA A 1 100 ? 19.410 13.500 -2.583 1.00 82.25 100 ALA A CA 1
ATOM 731 C C . ALA A 1 100 ? 18.969 14.806 -1.897 1.00 82.25 100 ALA A C 1
ATOM 733 O O . ALA A 1 100 ? 19.685 15.800 -1.969 1.00 82.25 100 ALA A O 1
ATOM 734 N N . ASN A 1 101 ? 17.807 14.799 -1.238 1.00 80.50 101 ASN A N 1
ATOM 735 C CA . ASN A 1 101 ? 17.173 16.015 -0.728 1.00 80.50 101 ASN A CA 1
ATOM 736 C C . ASN A 1 101 ? 17.833 16.534 0.558 1.00 80.50 101 ASN A C 1
ATOM 738 O O . ASN A 1 101 ? 17.938 17.741 0.745 1.00 80.50 101 ASN A O 1
ATOM 742 N N . ASP A 1 102 ? 18.264 15.634 1.443 1.00 82.25 102 ASP A N 1
ATOM 743 C CA . ASP A 1 102 ? 18.778 15.970 2.777 1.00 82.25 102 ASP A CA 1
ATOM 744 C C . ASP A 1 102 ? 20.083 15.237 3.140 1.00 82.25 102 ASP A C 1
ATOM 746 O O . ASP A 1 102 ? 20.556 15.336 4.271 1.00 82.25 102 ASP A O 1
ATOM 750 N N . GLY A 1 103 ? 20.658 14.472 2.205 1.00 86.00 103 GLY A N 1
ATOM 751 C CA . GLY A 1 103 ? 21.871 13.683 2.429 1.00 86.00 103 GLY A CA 1
ATOM 752 C C . GLY A 1 103 ? 21.672 12.507 3.383 1.00 86.00 103 GLY A C 1
ATOM 753 O O . GLY A 1 103 ? 22.639 11.966 3.916 1.00 86.00 103 GLY A O 1
ATOM 754 N N . GLY A 1 104 ? 20.430 12.109 3.630 1.00 86.94 104 GLY A N 1
ATOM 755 C CA . GLY A 1 104 ? 20.117 11.135 4.646 1.00 86.94 104 GLY A CA 1
ATOM 756 C C . GLY A 1 104 ? 20.403 9.687 4.318 1.00 86.94 104 GLY A C 1
ATOM 757 O O . GLY A 1 104 ? 20.034 9.225 3.246 1.00 86.94 104 GLY A O 1
ATOM 758 N N . ALA A 1 105 ? 20.985 8.959 5.271 1.00 89.31 105 ALA A N 1
ATOM 759 C CA . ALA A 1 105 ? 21.144 7.513 5.176 1.00 89.31 105 ALA A CA 1
ATOM 760 C C . ALA A 1 105 ? 19.791 6.779 5.236 1.00 89.31 105 ALA A C 1
ATOM 762 O O . ALA A 1 105 ? 18.807 7.298 5.770 1.00 89.31 105 ALA A O 1
ATOM 763 N N . TRP A 1 106 ? 19.776 5.553 4.718 1.00 90.88 106 TRP A N 1
ATOM 764 C CA . TRP A 1 106 ? 18.655 4.610 4.763 1.00 90.88 106 TRP A CA 1
ATOM 765 C C . TRP A 1 106 ? 19.170 3.203 5.115 1.00 90.88 106 TRP A C 1
ATOM 767 O O . TRP A 1 106 ? 20.381 2.994 5.248 1.00 90.88 106 TRP A O 1
ATOM 777 N N . GLY A 1 107 ? 18.269 2.237 5.310 1.00 89.06 107 GLY A N 1
ATOM 778 C CA . GLY A 1 107 ? 18.656 0.866 5.649 1.00 89.06 107 GLY A CA 1
ATOM 779 C C . GLY A 1 107 ? 19.304 0.763 7.030 1.00 89.06 107 GLY A C 1
ATOM 780 O O . GLY A 1 107 ? 19.009 1.529 7.952 1.00 89.06 107 GLY A O 1
ATOM 781 N N . ALA A 1 108 ? 20.233 -0.177 7.170 1.00 87.44 108 ALA A N 1
ATOM 782 C CA . ALA A 1 108 ? 21.025 -0.384 8.378 1.00 87.44 108 ALA A CA 1
ATOM 783 C C . ALA A 1 108 ? 21.777 0.881 8.825 1.00 87.44 108 ALA A C 1
ATOM 785 O O . ALA A 1 108 ? 21.887 1.139 10.023 1.00 87.44 108 ALA A O 1
ATOM 786 N N . ALA A 1 109 ? 22.243 1.693 7.871 1.00 86.88 109 ALA A N 1
ATOM 787 C CA . ALA A 1 109 ? 22.973 2.929 8.146 1.00 86.88 109 ALA A CA 1
ATOM 788 C C . ALA A 1 109 ? 22.098 4.022 8.789 1.00 86.88 109 ALA A C 1
ATOM 790 O O . ALA A 1 109 ? 22.628 4.950 9.393 1.00 86.88 109 ALA A O 1
ATOM 791 N N . ALA A 1 110 ? 20.770 3.910 8.699 1.00 85.25 110 ALA A N 1
ATOM 792 C CA . ALA A 1 110 ? 19.833 4.821 9.354 1.00 85.25 110 ALA A CA 1
ATOM 793 C C . ALA A 1 110 ? 19.423 4.375 10.771 1.00 85.25 110 ALA A C 1
ATOM 795 O O . ALA A 1 110 ? 18.609 5.042 11.418 1.00 85.25 110 ALA A O 1
ATOM 796 N N . ARG A 1 111 ? 19.951 3.251 11.277 1.00 79.56 111 ARG A N 1
ATOM 797 C CA . ARG A 1 111 ? 19.593 2.727 12.602 1.00 79.56 111 ARG A CA 1
ATOM 798 C C . ARG A 1 111 ? 19.935 3.733 13.703 1.00 79.56 111 ARG A C 1
ATOM 800 O O . ARG A 1 111 ? 21.036 4.266 13.751 1.00 79.56 111 ARG A O 1
ATOM 807 N N . GLY A 1 112 ? 18.984 3.960 14.610 1.00 70.25 112 GLY A N 1
ATOM 808 C CA . GLY A 1 112 ? 19.149 4.904 15.720 1.00 70.25 112 GLY A CA 1
ATOM 809 C C . GLY A 1 112 ? 19.019 6.376 15.320 1.00 70.25 112 GLY A C 1
ATOM 810 O O . GLY A 1 112 ? 19.158 7.241 16.180 1.00 70.25 112 GLY A O 1
ATOM 811 N N . THR A 1 113 ? 18.724 6.675 14.049 1.00 69.19 113 THR A N 1
ATOM 812 C CA . THR A 1 113 ? 18.356 8.027 13.620 1.00 69.19 113 THR A CA 1
ATOM 813 C C . THR A 1 113 ? 16.837 8.159 13.616 1.00 69.19 113 THR A C 1
ATOM 815 O O . THR A 1 113 ? 16.145 7.400 12.937 1.00 69.19 113 THR A O 1
ATOM 818 N N . ASP A 1 114 ? 16.307 9.098 14.399 1.00 61.12 114 ASP A N 1
ATOM 819 C CA . ASP A 1 114 ? 14.895 9.460 14.317 1.00 61.12 114 ASP A CA 1
ATOM 820 C C . ASP A 1 114 ? 14.712 10.458 13.168 1.00 61.12 114 ASP A C 1
ATOM 822 O O . ASP A 1 114 ? 15.427 11.462 13.080 1.00 61.12 114 ASP A O 1
ATOM 826 N N . ARG A 1 115 ? 13.797 10.163 12.242 1.00 64.56 115 ARG A N 1
ATOM 827 C CA . ARG A 1 115 ? 13.533 11.009 11.070 1.00 64.56 115 ARG A CA 1
ATOM 828 C C . ARG A 1 115 ? 12.038 11.265 10.914 1.00 64.56 115 ARG A C 1
ATOM 830 O O . ARG A 1 115 ? 11.371 10.584 10.132 1.00 64.56 115 ARG A O 1
ATOM 837 N N . PRO A 1 116 ? 11.522 12.310 11.578 1.00 60.16 116 PRO A N 1
ATOM 838 C CA . PRO A 1 116 ? 10.111 12.677 11.505 1.00 60.16 116 PRO A CA 1
ATOM 839 C C . PRO A 1 116 ? 9.628 12.978 10.076 1.00 60.16 116 PRO A C 1
ATOM 841 O O . PRO A 1 116 ? 8.472 12.730 9.746 1.00 60.16 116 PRO A O 1
ATOM 844 N N . SER A 1 117 ? 10.512 13.483 9.206 1.00 61.94 117 SER A N 1
ATOM 845 C CA . SER A 1 117 ? 10.180 13.933 7.845 1.00 61.94 117 SER A CA 1
ATOM 846 C C . SER A 1 117 ? 9.798 12.817 6.868 1.00 61.94 117 SER A C 1
ATOM 848 O O . SER A 1 117 ? 9.211 13.112 5.830 1.00 61.94 117 SER A O 1
ATOM 850 N N . TYR A 1 118 ? 10.096 11.553 7.179 1.00 57.78 118 TYR A N 1
ATOM 851 C CA . TYR A 1 118 ? 9.848 10.424 6.274 1.00 57.78 118 TYR A CA 1
ATOM 852 C C . TYR A 1 118 ? 8.742 9.474 6.750 1.00 57.78 118 TYR A C 1
ATOM 854 O O . TYR A 1 118 ? 8.547 8.415 6.158 1.00 57.78 118 TYR A O 1
ATOM 862 N N . GLY A 1 119 ? 7.972 9.869 7.772 1.00 51.69 119 GLY A N 1
ATOM 863 C CA . GLY A 1 119 ? 6.708 9.213 8.127 1.00 51.69 119 GLY A CA 1
ATOM 864 C C . GLY A 1 119 ? 6.830 7.782 8.667 1.00 51.69 119 GLY A C 1
ATOM 865 O O . GLY A 1 119 ? 5.852 7.035 8.607 1.00 51.69 119 GLY A O 1
ATOM 866 N N . GLY A 1 120 ? 8.004 7.397 9.176 1.00 57.62 120 GLY A N 1
ATOM 867 C CA . GLY A 1 120 ? 8.281 6.078 9.747 1.00 57.62 120 GLY A CA 1
ATOM 868 C C . GLY A 1 120 ? 9.768 5.884 10.073 1.00 57.62 120 GLY A C 1
ATOM 869 O O . GLY A 1 120 ? 10.569 6.792 9.833 1.00 57.62 120 GLY A O 1
ATOM 870 N N . PRO A 1 121 ? 10.167 4.716 10.612 1.00 59.12 121 PRO A N 1
ATOM 871 C CA . PRO A 1 121 ? 11.575 4.412 10.840 1.00 59.12 121 PRO A CA 1
ATOM 872 C C . PRO A 1 121 ? 12.319 4.445 9.501 1.00 59.12 121 PRO A C 1
ATOM 874 O O . PRO A 1 121 ? 12.007 3.672 8.597 1.00 59.12 121 PRO A O 1
ATOM 877 N N . ALA A 1 122 ? 13.329 5.311 9.393 1.00 60.75 122 ALA A N 1
ATOM 878 C CA . ALA A 1 122 ? 14.125 5.591 8.186 1.00 60.75 122 ALA A CA 1
ATOM 879 C C . ALA A 1 122 ? 14.872 4.386 7.576 1.00 60.75 122 ALA A C 1
ATOM 881 O O . ALA A 1 122 ? 15.621 4.515 6.609 1.00 60.75 122 ALA A O 1
ATOM 882 N N . ILE A 1 123 ? 14.690 3.219 8.178 1.00 77.94 123 ILE A N 1
ATOM 883 C CA . ILE A 1 123 ? 15.358 1.973 7.859 1.00 77.94 123 ILE A CA 1
ATOM 884 C C . ILE A 1 123 ? 14.765 1.360 6.585 1.00 77.94 123 ILE A C 1
ATOM 886 O O . ILE A 1 123 ? 15.526 0.897 5.745 1.00 77.94 123 ILE A O 1
ATOM 890 N N . VAL A 1 124 ? 13.439 1.389 6.397 1.00 85.88 124 VAL A N 1
ATOM 891 C CA . VAL A 1 124 ? 12.791 0.780 5.220 1.00 85.88 124 VAL A CA 1
ATOM 892 C C . VAL A 1 124 ? 12.238 1.870 4.300 1.00 85.88 124 VAL A C 1
ATOM 894 O O . VAL A 1 124 ? 11.248 2.510 4.661 1.00 85.88 124 VAL A O 1
ATOM 897 N N . PRO A 1 125 ? 12.850 2.116 3.129 1.00 88.25 125 PRO A N 1
ATOM 898 C CA . PRO A 1 125 ? 12.356 3.117 2.191 1.00 88.25 125 PRO A CA 1
ATOM 899 C C . PRO A 1 125 ? 11.016 2.699 1.567 1.00 88.25 125 PRO A C 1
ATOM 901 O O . PRO A 1 125 ? 10.767 1.526 1.294 1.00 88.25 125 PRO A O 1
ATOM 904 N N . SER A 1 126 ? 10.158 3.680 1.289 1.00 89.75 126 SER A N 1
ATOM 905 C CA . SER A 1 126 ? 8.966 3.499 0.460 1.00 89.75 126 SER A CA 1
ATOM 906 C C . SER A 1 126 ? 9.336 3.189 -0.996 1.00 89.75 126 SER A C 1
ATOM 908 O O . SER A 1 126 ? 10.454 3.455 -1.442 1.00 89.75 126 SER A O 1
ATOM 910 N N . LEU A 1 127 ? 8.371 2.696 -1.780 1.00 92.56 127 LEU A N 1
ATOM 911 C CA . LEU A 1 127 ? 8.564 2.445 -3.213 1.00 92.56 127 LEU A CA 1
ATOM 912 C C . LEU A 1 127 ? 9.073 3.692 -3.958 1.00 92.56 127 LEU A C 1
ATOM 914 O O . LEU A 1 127 ? 10.041 3.617 -4.709 1.00 92.56 127 LEU A O 1
ATOM 918 N N . ALA A 1 128 ? 8.470 4.858 -3.710 1.00 91.81 128 ALA A N 1
ATOM 919 C CA . ALA A 1 128 ? 8.897 6.107 -4.341 1.00 91.81 128 ALA A CA 1
ATOM 920 C C . ALA A 1 128 ? 10.344 6.467 -3.964 1.00 91.81 128 ALA A C 1
ATOM 922 O O . ALA A 1 128 ? 11.145 6.837 -4.820 1.00 91.81 128 ALA A O 1
ATOM 923 N N . GLN A 1 129 ? 10.703 6.304 -2.689 1.00 91.88 129 GLN A N 1
ATOM 924 C CA . GLN A 1 129 ? 12.063 6.521 -2.199 1.00 91.88 129 GLN A CA 1
ATOM 925 C C . GLN A 1 129 ? 13.076 5.573 -2.852 1.00 91.88 129 GLN A C 1
ATOM 927 O O . GLN A 1 129 ? 14.135 6.035 -3.272 1.00 91.88 129 GLN A O 1
ATOM 932 N N . LEU A 1 130 ? 12.748 4.286 -3.000 1.00 93.81 130 LEU A N 1
ATOM 933 C CA . LEU A 1 130 ? 13.597 3.312 -3.695 1.00 93.81 130 LEU A CA 1
ATOM 934 C C . LEU A 1 130 ? 13.860 3.713 -5.146 1.00 93.81 130 LEU A C 1
ATOM 936 O O . LEU A 1 130 ? 15.007 3.721 -5.593 1.00 93.81 130 LEU A O 1
ATOM 940 N N . LEU A 1 131 ? 12.814 4.109 -5.870 1.00 95.25 131 LEU A N 1
ATOM 941 C CA . LEU A 1 131 ? 12.939 4.552 -7.258 1.00 95.25 131 LEU A CA 1
ATOM 942 C C . LEU A 1 131 ? 13.787 5.827 -7.377 1.00 95.25 131 LEU A C 1
ATOM 944 O O . LEU A 1 131 ? 14.601 5.947 -8.297 1.00 95.25 131 LEU A O 1
ATOM 948 N N . HIS A 1 132 ? 13.653 6.760 -6.431 1.00 93.31 132 HIS A N 1
ATOM 949 C CA . HIS A 1 132 ? 14.498 7.952 -6.371 1.00 93.31 132 HIS A CA 1
ATOM 950 C C . HIS A 1 132 ? 15.967 7.618 -6.088 1.00 93.31 132 HIS A C 1
ATOM 952 O O . HIS A 1 132 ? 16.845 8.164 -6.755 1.00 93.31 132 HIS A O 1
ATOM 958 N N . LEU A 1 133 ? 16.249 6.710 -5.149 1.00 95.06 133 LEU A N 1
ATOM 959 C CA . LEU A 1 133 ? 17.611 6.258 -4.841 1.00 95.06 133 LEU A CA 1
ATOM 960 C C . LEU A 1 133 ? 18.267 5.560 -6.042 1.00 95.06 133 LEU A C 1
ATOM 962 O O . LEU A 1 133 ? 19.440 5.815 -6.322 1.00 95.06 133 LEU A O 1
ATOM 966 N N . ALA A 1 134 ? 17.511 4.740 -6.778 1.00 96.12 134 ALA A N 1
ATOM 967 C CA . ALA A 1 134 ? 17.973 4.103 -8.011 1.00 96.12 134 ALA A CA 1
ATOM 968 C C . ALA A 1 134 ? 18.282 5.143 -9.095 1.00 96.12 134 ALA A C 1
ATOM 970 O O . ALA A 1 134 ? 19.364 5.150 -9.677 1.00 96.12 134 ALA A O 1
ATOM 971 N N . THR A 1 135 ? 17.363 6.086 -9.315 1.00 94.62 135 THR A N 1
ATOM 972 C CA . THR A 1 135 ? 17.552 7.172 -10.289 1.00 94.62 135 THR A CA 1
ATOM 973 C C . THR A 1 135 ? 18.780 8.022 -9.945 1.00 94.62 135 THR A C 1
ATOM 975 O O . THR A 1 135 ? 19.561 8.377 -10.827 1.00 94.62 135 THR A O 1
ATOM 978 N N . ALA A 1 136 ? 18.996 8.320 -8.661 1.00 92.44 136 ALA A N 1
ATOM 979 C CA . ALA A 1 136 ? 20.163 9.065 -8.202 1.00 92.44 136 ALA A CA 1
ATOM 980 C C . ALA A 1 136 ? 21.473 8.294 -8.443 1.00 92.44 136 ALA A C 1
ATOM 982 O O . ALA A 1 136 ? 22.454 8.887 -8.892 1.00 92.44 136 ALA A O 1
ATOM 983 N N . ALA A 1 137 ? 21.499 6.978 -8.204 1.00 93.44 137 ALA A N 1
ATOM 984 C CA . ALA A 1 137 ? 22.656 6.138 -8.519 1.00 93.44 137 ALA A CA 1
ATOM 985 C C . ALA A 1 137 ? 22.971 6.135 -10.023 1.00 93.44 137 ALA A C 1
ATOM 987 O O . ALA A 1 137 ? 24.123 6.329 -10.422 1.00 93.44 137 ALA A O 1
ATOM 988 N N . GLU A 1 138 ? 21.949 6.001 -10.869 1.00 91.56 138 GLU A N 1
ATOM 989 C CA . GLU A 1 138 ? 22.110 6.053 -12.322 1.00 91.56 138 GLU A CA 1
ATOM 990 C C . GLU A 1 138 ? 22.666 7.404 -12.782 1.00 91.56 138 GLU A C 1
ATOM 992 O O . GLU A 1 138 ? 23.627 7.454 -13.555 1.00 91.56 138 GLU A O 1
ATOM 997 N N . GLN A 1 139 ? 22.119 8.510 -12.276 1.00 88.81 139 GLN A N 1
ATOM 998 C CA . GLN A 1 139 ? 22.610 9.855 -12.576 1.00 88.81 139 GLN A CA 1
ATOM 999 C C . GLN A 1 139 ? 24.059 10.042 -12.114 1.00 88.81 139 GLN A C 1
ATOM 1001 O O . GLN A 1 139 ? 24.864 10.599 -12.862 1.00 88.81 139 GLN A O 1
ATOM 1006 N N . ASN A 1 140 ? 24.426 9.517 -10.940 1.00 85.94 140 ASN A N 1
ATOM 1007 C CA . ASN A 1 140 ? 25.805 9.558 -10.456 1.00 85.94 140 ASN A CA 1
ATOM 1008 C C . ASN A 1 140 ? 26.761 8.868 -11.433 1.00 85.94 140 ASN A C 1
ATOM 1010 O O . ASN A 1 140 ? 27.797 9.437 -11.777 1.00 85.94 140 ASN A O 1
ATOM 1014 N N . SER A 1 141 ? 26.385 7.690 -11.937 1.00 82.50 141 SER A N 1
ATOM 1015 C CA . 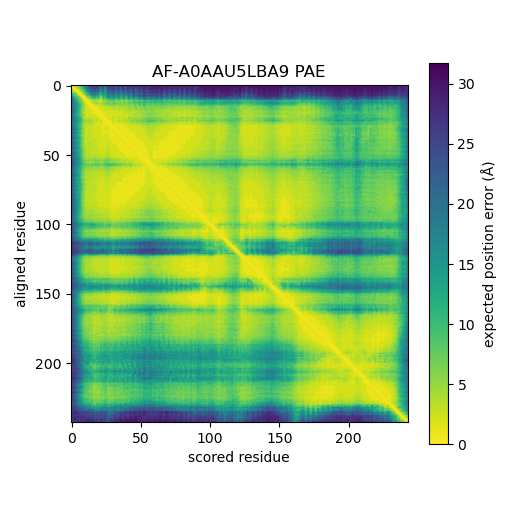SER A 1 141 ? 27.205 6.950 -12.903 1.00 82.50 141 SER A CA 1
ATOM 1016 C C . SER A 1 141 ? 27.351 7.681 -14.248 1.00 82.50 141 SER A C 1
ATOM 1018 O O . SER A 1 141 ? 28.394 7.600 -14.901 1.00 82.50 141 SER A O 1
ATOM 1020 N N . ARG A 1 142 ? 26.328 8.445 -14.659 1.00 84.69 142 ARG A N 1
ATOM 1021 C CA . ARG A 1 142 ? 26.326 9.203 -15.918 1.00 84.69 142 ARG A CA 1
ATOM 1022 C C . ARG A 1 142 ? 27.120 10.506 -15.836 1.00 84.69 142 ARG A C 1
ATOM 1024 O O . ARG A 1 142 ? 27.906 10.776 -16.745 1.00 84.69 142 ARG A O 1
ATOM 1031 N N . PHE A 1 143 ? 26.920 11.302 -14.784 1.00 83.19 143 PHE A N 1
ATOM 1032 C CA . PHE A 1 143 ? 27.446 12.671 -14.688 1.00 83.19 143 PHE A CA 1
ATOM 1033 C C . PHE A 1 143 ? 28.780 12.780 -13.943 1.00 83.19 143 PHE A C 1
ATOM 1035 O O . PHE A 1 143 ? 29.564 13.678 -14.239 1.00 83.19 143 PHE A O 1
ATOM 1042 N N . PHE A 1 144 ? 29.085 11.861 -13.025 1.00 80.12 144 PHE A N 1
ATOM 1043 C CA . PHE A 1 144 ? 30.295 11.908 -12.197 1.00 80.12 144 PHE A CA 1
ATOM 1044 C C . PHE A 1 144 ? 31.254 10.752 -12.511 1.00 80.12 144 PHE A C 1
ATOM 1046 O O . PHE A 1 144 ? 31.811 10.138 -11.608 1.00 80.12 144 PHE A O 1
ATOM 1053 N N . LYS A 1 145 ? 31.491 10.459 -13.799 1.00 75.50 145 LYS A N 1
ATOM 1054 C CA . LYS A 1 145 ? 32.349 9.336 -14.239 1.00 75.50 145 LYS A CA 1
ATOM 1055 C C . LYS A 1 145 ? 33.755 9.340 -13.628 1.00 75.50 145 LYS A C 1
ATOM 1057 O O . LYS A 1 145 ? 34.299 8.276 -13.366 1.00 75.50 145 LYS A O 1
ATOM 1062 N N . ALA A 1 146 ? 34.337 10.522 -13.415 1.00 78.88 146 ALA A N 1
ATOM 1063 C CA . ALA A 1 146 ? 35.685 10.654 -12.864 1.00 78.88 146 ALA A CA 1
ATOM 1064 C C . ALA A 1 146 ? 35.751 10.422 -11.343 1.00 78.88 146 ALA A C 1
ATOM 1066 O O . ALA A 1 146 ? 36.810 10.066 -10.847 1.00 78.88 146 ALA A O 1
ATOM 1067 N N . ASN A 1 147 ? 34.643 10.622 -10.620 1.00 78.94 147 ASN A N 1
ATOM 1068 C CA . ASN A 1 147 ? 34.537 10.459 -9.168 1.00 78.94 147 ASN A CA 1
ATOM 1069 C C . ASN A 1 147 ? 33.117 9.982 -8.820 1.00 78.94 147 ASN A C 1
ATOM 1071 O O . ASN A 1 147 ? 32.292 10.785 -8.365 1.00 78.94 147 ASN A O 1
ATOM 1075 N N . PRO A 1 148 ? 32.792 8.706 -9.091 1.00 81.69 148 PRO A N 1
ATOM 1076 C CA . PRO A 1 148 ? 31.458 8.189 -8.842 1.00 81.69 148 PRO A CA 1
ATOM 1077 C C . PRO A 1 148 ? 31.151 8.258 -7.346 1.00 81.69 148 PRO A C 1
ATOM 1079 O O . PRO A 1 148 ? 31.967 7.886 -6.502 1.00 81.69 148 PRO A O 1
ATOM 1082 N N . ARG A 1 149 ? 29.957 8.751 -7.013 1.00 86.19 149 ARG A N 1
ATOM 1083 C CA . ARG A 1 149 ? 29.469 8.722 -5.631 1.00 86.19 149 ARG A CA 1
ATOM 1084 C C . ARG A 1 149 ? 29.251 7.271 -5.184 1.00 86.19 149 ARG A C 1
ATOM 1086 O O . ARG A 1 149 ? 28.904 6.437 -6.023 1.00 86.19 149 ARG A O 1
ATOM 1093 N N . PRO A 1 150 ? 29.417 6.972 -3.883 1.00 90.25 150 PRO A N 1
ATOM 1094 C CA . PRO A 1 150 ? 29.210 5.627 -3.367 1.00 90.25 150 PRO A CA 1
ATOM 1095 C C . PRO A 1 150 ? 27.779 5.145 -3.635 1.00 90.25 150 PRO A C 1
ATOM 1097 O O . PRO A 1 150 ? 26.814 5.909 -3.541 1.00 90.25 150 PRO A O 1
ATOM 1100 N N . THR A 1 151 ? 27.663 3.861 -3.962 1.00 95.19 151 THR A N 1
ATOM 1101 C CA . THR A 1 151 ? 26.394 3.148 -4.154 1.00 95.19 151 THR A CA 1
ATOM 1102 C C . THR A 1 151 ? 26.398 1.872 -3.317 1.00 95.19 151 THR A C 1
ATOM 1104 O O . THR A 1 151 ? 27.446 1.454 -2.828 1.00 95.19 151 THR A O 1
ATOM 1107 N N . THR A 1 152 ? 25.225 1.285 -3.119 1.00 96.69 152 THR A N 1
ATOM 1108 C CA . THR A 1 152 ? 25.022 -0.003 -2.439 1.00 96.69 152 THR A CA 1
ATOM 1109 C C . THR A 1 152 ? 23.866 -0.746 -3.105 1.00 96.69 152 THR A C 1
ATOM 1111 O O . THR A 1 152 ? 23.128 -0.151 -3.893 1.00 96.69 152 THR A O 1
ATOM 1114 N N . THR A 1 153 ? 23.689 -2.029 -2.810 1.00 97.50 153 THR A N 1
ATOM 1115 C CA . THR A 1 153 ? 22.498 -2.783 -3.223 1.00 97.50 153 THR A CA 1
ATOM 1116 C C . THR A 1 153 ? 21.446 -2.819 -2.112 1.00 97.50 153 THR A C 1
ATOM 1118 O O . THR A 1 153 ? 21.742 -2.590 -0.936 1.00 97.50 153 THR A O 1
ATOM 1121 N N . TYR A 1 154 ? 20.191 -3.111 -2.468 1.00 95.94 154 TYR A N 1
ATOM 1122 C CA . TYR A 1 154 ? 19.131 -3.263 -1.470 1.00 95.94 154 TYR A CA 1
ATOM 1123 C C . TYR A 1 154 ? 19.424 -4.389 -0.457 1.00 95.94 154 TYR A C 1
ATOM 1125 O O . TYR A 1 154 ? 19.336 -4.112 0.741 1.00 95.94 154 TYR A O 1
ATOM 1133 N N . PRO A 1 155 ? 19.845 -5.611 -0.861 1.00 96.19 155 PRO A N 1
ATOM 1134 C CA . PRO A 1 155 ? 20.181 -6.666 0.098 1.00 96.19 155 PRO A CA 1
ATOM 1135 C C . PRO A 1 155 ? 21.300 -6.278 1.074 1.00 96.19 155 PRO A C 1
ATOM 1137 O O . PRO A 1 155 ? 21.183 -6.544 2.267 1.00 96.19 155 PRO A O 1
A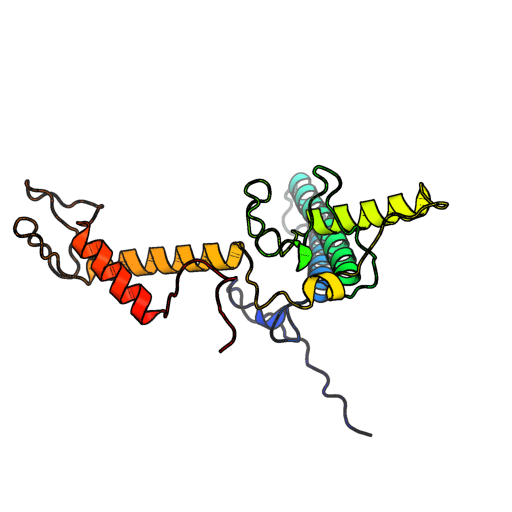TOM 1140 N N . GLU A 1 156 ? 22.353 -5.602 0.602 1.00 95.69 156 GLU A N 1
ATOM 1141 C CA . GLU A 1 156 ? 23.458 -5.137 1.455 1.00 95.69 156 GLU A CA 1
ATOM 1142 C C . GLU A 1 156 ? 22.988 -4.129 2.507 1.00 95.69 156 GLU A C 1
ATOM 1144 O O . GLU A 1 156 ? 23.254 -4.293 3.700 1.00 95.69 156 GLU A O 1
ATOM 1149 N N . ALA A 1 157 ? 22.254 -3.097 2.083 1.00 93.50 157 ALA A N 1
ATOM 1150 C CA . ALA A 1 157 ? 21.763 -2.057 2.980 1.00 93.50 157 ALA A CA 1
ATOM 1151 C C . ALA A 1 157 ? 20.743 -2.591 4.000 1.00 93.50 157 ALA A C 1
ATOM 1153 O O . ALA A 1 157 ? 20.611 -2.035 5.093 1.00 93.50 157 ALA A O 1
ATOM 1154 N N . MET A 1 158 ? 20.038 -3.672 3.662 1.00 93.12 158 MET A N 1
ATOM 1155 C CA . MET A 1 158 ? 18.985 -4.270 4.481 1.00 93.12 158 MET A CA 1
ATOM 1156 C C . MET A 1 158 ? 19.440 -5.480 5.305 1.00 93.12 158 MET A C 1
ATOM 1158 O O . MET A 1 158 ? 18.665 -5.956 6.128 1.00 93.12 158 MET A O 1
ATOM 1162 N N . ALA A 1 159 ? 20.683 -5.949 5.155 1.00 90.00 159 ALA A N 1
ATOM 1163 C CA . ALA A 1 159 ? 21.161 -7.218 5.719 1.00 90.00 159 ALA A CA 1
ATOM 1164 C C . ALA A 1 159 ? 20.971 -7.371 7.240 1.00 90.00 159 ALA A C 1
ATOM 1166 O O . ALA A 1 159 ? 20.806 -8.481 7.737 1.00 90.00 159 ALA A O 1
ATOM 1167 N N . SER A 1 160 ? 20.995 -6.267 7.992 1.00 84.38 160 SER A N 1
ATOM 1168 C CA . SER A 1 160 ? 20.795 -6.278 9.449 1.00 84.38 160 SER A CA 1
ATOM 1169 C C . SER A 1 160 ? 19.402 -5.820 9.882 1.00 84.38 160 SER A C 1
ATOM 1171 O O . SER A 1 160 ? 19.134 -5.730 11.081 1.00 84.38 160 SER A O 1
ATOM 1173 N N . VAL A 1 161 ? 18.521 -5.476 8.944 1.00 82.50 161 VAL A N 1
ATOM 1174 C CA . VAL A 1 161 ? 17.155 -5.062 9.255 1.00 82.50 161 VAL A CA 1
ATOM 1175 C C . VAL A 1 161 ? 16.349 -6.310 9.593 1.00 82.50 161 VAL A C 1
ATOM 1177 O O . VAL A 1 161 ? 16.215 -7.212 8.772 1.00 82.50 161 VAL A O 1
ATOM 1180 N N . GLY A 1 162 ? 15.852 -6.366 10.831 1.00 77.56 162 GLY A N 1
ATOM 1181 C CA . GLY A 1 162 ? 15.030 -7.471 11.316 1.00 77.56 162 GLY A CA 1
ATOM 1182 C C . GLY A 1 162 ? 13.662 -7.535 10.635 1.00 77.56 162 GLY A C 1
ATOM 1183 O O . GLY A 1 162 ? 13.415 -6.927 9.592 1.00 77.56 162 GLY A O 1
ATOM 1184 N N . ARG A 1 163 ? 12.731 -8.274 11.246 1.00 73.38 163 ARG A N 1
ATOM 1185 C CA . ARG A 1 163 ? 11.365 -8.368 10.720 1.00 73.38 163 ARG A CA 1
ATOM 1186 C C . ARG A 1 163 ? 10.744 -6.980 10.609 1.00 73.38 163 ARG A C 1
ATOM 1188 O O . ARG A 1 163 ? 10.771 -6.204 11.554 1.00 73.38 163 ARG A O 1
ATOM 1195 N N . TRP A 1 164 ? 10.155 -6.706 9.453 1.00 77.12 164 TRP A N 1
ATOM 1196 C CA . TRP A 1 164 ? 9.427 -5.478 9.189 1.00 77.12 164 TRP A CA 1
ATOM 1197 C C . TRP A 1 164 ? 7.985 -5.794 8.833 1.00 77.12 164 TRP A C 1
ATOM 1199 O O . TRP A 1 164 ? 7.669 -6.850 8.281 1.00 77.12 164 TRP A O 1
ATOM 1209 N N . GLU A 1 165 ? 7.118 -4.836 9.116 1.00 78.88 165 GLU A N 1
ATOM 1210 C CA . GLU A 1 165 ? 5.735 -4.878 8.709 1.00 78.88 165 GLU A CA 1
ATOM 1211 C C . GLU A 1 165 ? 5.296 -3.549 8.108 1.00 78.88 165 GLU A C 1
ATOM 1213 O O . GLU A 1 165 ? 5.643 -2.472 8.594 1.00 78.88 165 GLU A O 1
ATOM 1218 N N . SER A 1 166 ? 4.483 -3.644 7.055 1.00 81.38 166 SER A N 1
ATOM 1219 C CA . SER A 1 166 ? 3.925 -2.474 6.394 1.00 81.38 166 SER A CA 1
ATOM 1220 C C . SER A 1 166 ? 3.043 -1.648 7.322 1.00 81.38 166 SER A C 1
ATOM 1222 O O . SER A 1 166 ? 2.228 -2.178 8.078 1.00 81.38 166 SER A O 1
ATOM 1224 N N . ARG A 1 167 ? 3.121 -0.326 7.162 1.00 82.81 167 ARG A N 1
ATOM 1225 C CA . ARG A 1 167 ? 2.230 0.625 7.830 1.00 82.81 167 ARG A CA 1
ATOM 1226 C C . ARG A 1 167 ? 0.750 0.272 7.638 1.00 82.81 167 ARG A C 1
ATOM 1228 O O . ARG A 1 167 ? -0.007 0.334 8.595 1.00 82.81 167 ARG A O 1
ATOM 1235 N N . ALA A 1 168 ? 0.360 -0.171 6.442 1.00 82.69 168 ALA A N 1
ATOM 1236 C CA . ALA A 1 168 ? -1.013 -0.586 6.155 1.00 82.69 168 ALA A CA 1
ATOM 1237 C C . ALA A 1 168 ? -1.469 -1.784 7.011 1.00 82.69 168 ALA A C 1
ATOM 1239 O O . ALA A 1 168 ? -2.614 -1.829 7.458 1.00 82.69 168 ALA A O 1
ATOM 1240 N N . ALA A 1 169 ? -0.583 -2.753 7.263 1.00 83.25 169 ALA A N 1
ATOM 1241 C CA . ALA A 1 169 ? -0.885 -3.888 8.131 1.00 83.25 169 ALA A CA 1
ATOM 1242 C C . ALA A 1 169 ? -0.965 -3.471 9.609 1.00 83.25 169 ALA A C 1
ATOM 1244 O O . ALA A 1 169 ? -1.886 -3.904 10.304 1.00 83.25 169 ALA A O 1
ATOM 1245 N N . THR A 1 170 ? -0.088 -2.566 10.060 1.00 83.06 170 THR A N 1
ATOM 1246 C CA . THR A 1 170 ? -0.187 -1.947 11.392 1.00 83.06 170 THR A CA 1
ATOM 1247 C C . THR A 1 170 ? -1.517 -1.215 11.569 1.00 83.06 170 THR A C 1
ATOM 1249 O O . THR A 1 170 ? -2.258 -1.531 12.494 1.00 83.06 170 THR A O 1
ATOM 1252 N N . GLU A 1 171 ? -1.878 -0.325 10.642 1.00 86.00 171 GLU A N 1
ATOM 1253 C CA . GLU A 1 171 ? -3.141 0.427 10.672 1.00 86.00 171 GLU A CA 1
ATOM 1254 C C . GLU A 1 171 ? -4.366 -0.499 10.614 1.00 86.00 171 GLU A C 1
ATOM 1256 O O . GLU A 1 171 ? -5.377 -0.259 11.275 1.00 86.00 171 GLU A O 1
ATOM 1261 N N . ARG A 1 172 ? -4.306 -1.591 9.839 1.00 87.19 172 ARG A N 1
ATOM 1262 C CA . ARG A 1 172 ? -5.372 -2.601 9.830 1.00 87.19 172 ARG A CA 1
ATOM 1263 C C . ARG A 1 172 ? -5.531 -3.244 11.206 1.00 87.19 172 ARG A C 1
ATOM 1265 O O . ARG A 1 172 ? -6.644 -3.241 11.721 1.00 87.19 172 ARG A O 1
ATOM 1272 N N . ARG A 1 173 ? -4.451 -3.730 11.822 1.00 86.94 173 ARG A N 1
ATOM 1273 C CA . ARG A 1 173 ? -4.527 -4.320 13.166 1.00 86.94 173 ARG A CA 1
ATOM 1274 C C . ARG A 1 173 ? -4.994 -3.333 14.219 1.00 86.94 173 ARG A C 1
ATOM 1276 O O . ARG A 1 173 ? -5.723 -3.718 15.121 1.00 86.94 173 ARG A O 1
ATOM 1283 N N . GLU A 1 174 ? -4.584 -2.073 14.126 1.00 88.88 174 GLU A N 1
ATOM 1284 C CA . GLU A 1 174 ? -5.058 -1.031 15.035 1.00 88.88 174 GLU A CA 1
ATOM 1285 C C . GLU A 1 174 ? -6.569 -0.824 14.903 1.00 88.88 174 GLU A C 1
ATOM 1287 O O . GLU A 1 174 ? -7.254 -0.708 15.918 1.00 88.88 174 GLU A O 1
ATOM 1292 N N . ARG A 1 175 ? -7.109 -0.855 13.676 1.00 90.25 175 ARG A N 1
ATOM 1293 C CA . ARG A 1 175 ? -8.560 -0.818 13.436 1.00 90.25 175 ARG A CA 1
ATOM 1294 C C . ARG A 1 175 ? -9.271 -2.066 13.953 1.00 90.25 175 ARG A C 1
ATOM 1296 O O . ARG A 1 175 ? -10.294 -1.933 14.615 1.00 90.25 175 ARG A O 1
ATOM 1303 N N . GLU A 1 176 ? -8.732 -3.256 13.698 1.00 90.50 176 GLU A N 1
ATOM 1304 C CA . GLU A 1 176 ? -9.275 -4.526 14.208 1.00 90.50 176 GLU A CA 1
ATOM 1305 C C . GLU A 1 176 ? -9.286 -4.544 15.743 1.00 90.50 176 GLU A C 1
ATOM 1307 O O . GLU A 1 176 ? -10.290 -4.891 16.364 1.00 90.50 176 GLU A O 1
ATOM 1312 N N . ARG A 1 177 ? -8.197 -4.080 16.365 1.00 92.81 177 ARG A N 1
ATOM 1313 C CA . ARG A 1 177 ? -8.083 -3.897 17.812 1.00 92.81 177 ARG A CA 1
ATOM 1314 C C . ARG A 1 177 ? -9.107 -2.892 18.323 1.00 92.81 177 ARG A C 1
ATOM 1316 O O . ARG A 1 177 ? -9.780 -3.180 19.304 1.00 92.81 177 ARG A O 1
ATOM 1323 N N . ALA A 1 178 ? -9.229 -1.728 17.688 1.00 93.56 178 ALA A N 1
ATOM 1324 C CA . ALA A 1 178 ? -10.199 -0.713 18.087 1.00 93.56 178 ALA A CA 1
ATOM 1325 C C . ALA A 1 178 ? -11.630 -1.266 18.031 1.00 93.56 178 ALA A C 1
ATOM 1327 O O . ALA A 1 178 ? -12.358 -1.146 19.010 1.00 93.56 178 ALA A O 1
ATOM 1328 N N . ALA A 1 179 ? -11.997 -1.958 16.950 1.00 93.38 179 ALA A N 1
ATOM 1329 C CA . ALA A 1 179 ? -13.299 -2.606 16.822 1.00 93.38 179 ALA A CA 1
ATOM 1330 C C . ALA A 1 179 ? -13.530 -3.669 17.912 1.00 93.38 179 ALA A C 1
ATOM 1332 O O . ALA A 1 179 ? -14.595 -3.702 18.526 1.00 93.38 179 ALA A O 1
ATOM 1333 N N . ALA A 1 180 ? -12.525 -4.500 18.208 1.00 94.19 180 ALA A N 1
ATOM 1334 C CA . ALA A 1 180 ? -12.608 -5.488 19.282 1.00 94.19 180 ALA A CA 1
ATOM 1335 C C . ALA A 1 180 ? -12.757 -4.842 20.670 1.00 94.19 180 ALA A C 1
ATOM 1337 O O . ALA A 1 180 ? -13.481 -5.373 21.509 1.00 94.19 180 ALA A O 1
ATOM 1338 N N . VAL A 1 181 ? -12.103 -3.702 20.914 1.00 95.38 181 VAL A N 1
ATOM 1339 C CA . VAL A 1 181 ? -12.240 -2.934 22.163 1.00 95.38 181 VAL A CA 1
ATOM 1340 C C . VAL A 1 181 ? -13.647 -2.372 22.313 1.00 95.38 181 VAL A C 1
ATOM 1342 O O . VAL A 1 181 ? -14.193 -2.461 23.406 1.00 95.38 181 VAL A O 1
ATOM 1345 N N . GLU A 1 182 ? -14.257 -1.851 21.249 1.00 94.62 182 GLU A N 1
ATOM 1346 C CA . GLU A 1 182 ? -15.639 -1.353 21.309 1.00 94.62 182 GLU A CA 1
ATOM 1347 C C . GLU A 1 182 ? -16.642 -2.462 21.660 1.00 94.62 182 GLU A C 1
ATOM 1349 O O . GLU A 1 182 ? -17.539 -2.247 22.474 1.00 94.62 182 GLU A O 1
ATOM 1354 N N . VAL A 1 183 ? -16.450 -3.676 21.133 1.00 95.00 183 VAL A N 1
ATOM 1355 C CA . VAL A 1 183 ? -17.255 -4.845 21.530 1.00 95.00 183 VAL A CA 1
ATOM 1356 C C . VAL A 1 183 ? -16.988 -5.228 22.989 1.00 95.00 183 VAL A C 1
ATOM 1358 O O . VAL A 1 183 ? -17.925 -5.424 23.760 1.00 95.0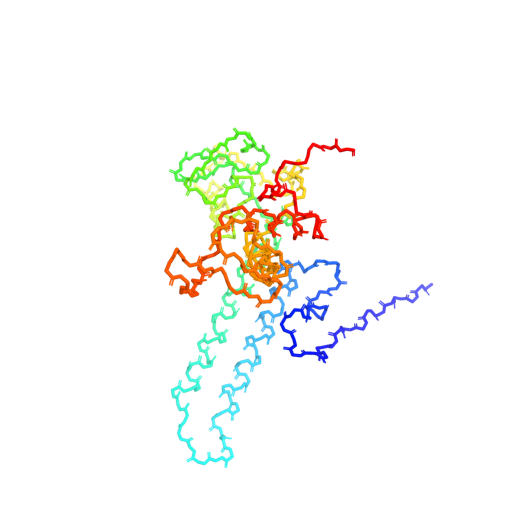0 183 VAL A O 1
ATOM 1361 N N . GLU A 1 184 ? -15.718 -5.300 23.393 1.00 95.94 184 GLU A N 1
ATOM 1362 C CA . GLU A 1 184 ? -15.324 -5.693 24.751 1.00 95.94 184 GLU A CA 1
ATOM 1363 C C . GLU A 1 184 ? -15.799 -4.690 25.812 1.00 95.94 184 GLU A C 1
ATOM 1365 O O . GLU A 1 184 ? -16.139 -5.093 26.921 1.00 95.94 184 GLU A O 1
ATOM 1370 N N . ILE A 1 185 ? -15.879 -3.394 25.488 1.00 96.38 185 ILE A N 1
ATOM 1371 C CA . ILE A 1 185 ? -16.399 -2.364 26.397 1.00 96.38 185 ILE A CA 1
ATOM 1372 C C . ILE A 1 185 ? -17.784 -2.755 26.909 1.00 96.38 185 ILE A C 1
ATOM 1374 O O . ILE A 1 185 ? -18.033 -2.617 28.105 1.00 96.38 185 ILE A O 1
ATOM 1378 N N . LEU A 1 186 ? -18.660 -3.271 26.046 1.00 94.88 186 LEU A N 1
ATOM 1379 C CA . LEU A 1 186 ? -20.002 -3.686 26.448 1.00 94.88 186 LEU A CA 1
ATOM 1380 C C . LEU A 1 186 ? -19.980 -4.922 27.356 1.00 94.88 186 LEU A C 1
ATOM 1382 O O . LEU A 1 186 ? -20.852 -5.043 28.207 1.00 94.88 186 LEU A O 1
ATOM 1386 N N . LEU A 1 187 ? -18.973 -5.789 27.247 1.00 94.31 187 LEU A N 1
ATOM 1387 C CA . LEU A 1 187 ? -18.839 -7.000 28.066 1.00 94.31 187 LEU A CA 1
ATOM 1388 C C . LEU A 1 187 ? -18.238 -6.744 29.459 1.00 94.31 187 LEU A C 1
ATOM 1390 O O . LEU A 1 187 ? -18.371 -7.564 30.363 1.00 94.31 187 LEU A O 1
ATOM 1394 N N . VAL A 1 188 ? -17.546 -5.620 29.645 1.00 93.31 188 VAL A N 1
ATOM 1395 C CA . VAL A 1 188 ? -16.961 -5.238 30.938 1.00 93.31 188 VAL A CA 1
ATOM 1396 C C . VAL A 1 188 ? -17.985 -4.451 31.745 1.00 93.31 188 VAL A C 1
ATOM 1398 O O . VAL A 1 188 ? -18.535 -3.479 31.237 1.00 93.31 188 VAL A O 1
ATOM 1401 N N . GLU A 1 189 ? -18.226 -4.812 33.003 1.00 93.19 189 GLU A N 1
ATOM 1402 C CA . GLU A 1 189 ? -19.094 -4.031 33.892 1.00 93.19 189 GLU A CA 1
ATOM 1403 C C . GLU A 1 189 ? -18.463 -2.685 34.275 1.00 93.19 189 GLU A C 1
ATOM 1405 O O . GLU A 1 189 ? -17.246 -2.539 34.403 1.00 93.19 189 GLU A O 1
ATOM 1410 N N . CYS A 1 190 ? -19.286 -1.652 34.467 1.00 94.38 190 CYS A N 1
ATOM 1411 C CA . CYS A 1 190 ? -18.775 -0.348 34.867 1.00 94.38 190 CYS A CA 1
ATOM 1412 C C . CYS A 1 190 ? -18.693 -0.206 36.393 1.00 94.38 190 CYS A C 1
ATOM 1414 O O . CYS A 1 190 ? -19.686 0.106 37.043 1.00 94.38 190 CYS A O 1
ATOM 1416 N N . GLU A 1 191 ? -17.481 -0.262 36.949 1.00 92.88 191 GLU A N 1
ATOM 1417 C CA . GLU A 1 191 ? -17.232 -0.087 38.394 1.00 92.88 191 GLU A CA 1
ATOM 1418 C C . GLU A 1 191 ? -17.448 1.348 38.923 1.00 92.88 191 GLU A C 1
ATOM 1420 O O . GLU A 1 191 ? -17.279 1.624 40.111 1.00 92.88 191 GLU A O 1
ATOM 1425 N N . THR A 1 192 ? -17.799 2.314 38.064 1.00 91.06 192 THR A N 1
ATOM 1426 C CA . THR A 1 192 ? -18.027 3.696 38.514 1.00 91.06 192 THR A CA 1
ATOM 1427 C C . THR A 1 192 ? -19.297 3.754 39.376 1.00 91.06 192 THR A C 1
ATOM 1429 O O . THR A 1 192 ? -20.375 3.491 38.836 1.00 91.06 192 THR A O 1
ATOM 1432 N N . PRO A 1 193 ? -19.231 4.181 40.658 1.00 89.06 193 PRO A N 1
ATOM 1433 C CA . PRO A 1 193 ? -20.337 4.020 41.615 1.00 89.06 193 PRO A CA 1
ATOM 1434 C C . PRO A 1 193 ? -21.673 4.646 41.195 1.00 89.06 193 PRO A C 1
ATOM 1436 O O . PRO A 1 193 ? -22.731 4.212 41.632 1.00 89.06 193 PRO A O 1
ATOM 1439 N N . VAL A 1 194 ? -21.632 5.685 40.355 1.00 90.69 194 VAL A N 1
ATOM 1440 C CA . VAL A 1 194 ? -22.814 6.443 39.903 1.00 90.69 194 VAL A CA 1
ATOM 1441 C C . VAL A 1 194 ? -23.349 5.940 38.550 1.00 90.69 194 VAL A C 1
ATOM 1443 O O . VAL A 1 194 ? -24.437 6.325 38.139 1.00 90.69 194 VAL A O 1
ATOM 1446 N N . CYS A 1 195 ? -22.593 5.099 37.837 1.00 92.94 195 CYS A N 1
ATOM 1447 C CA . CYS A 1 195 ? -22.943 4.637 36.493 1.00 92.94 195 CYS A CA 1
ATOM 1448 C C . CYS A 1 195 ? -23.957 3.488 36.530 1.00 92.94 195 CYS A C 1
ATOM 1450 O O . CYS A 1 195 ? -24.990 3.558 35.866 1.00 92.94 195 CYS A O 1
ATOM 1452 N N . GLY A 1 196 ? -23.638 2.431 37.288 1.00 87.12 196 GLY A N 1
ATOM 1453 C CA . GLY A 1 196 ? -24.463 1.225 37.409 1.00 87.12 196 GLY A CA 1
ATOM 1454 C C . GLY A 1 196 ? -24.666 0.428 36.113 1.00 87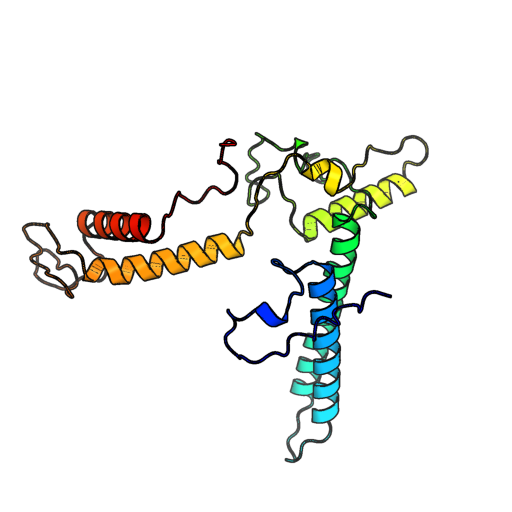.12 196 GLY A C 1
ATOM 1455 O O . GLY A 1 196 ? -25.532 -0.438 36.091 1.00 87.12 196 GLY A O 1
ATOM 1456 N N . ALA A 1 197 ? -23.927 0.725 35.035 1.00 89.75 197 ALA A N 1
ATOM 1457 C CA . ALA A 1 197 ? -24.046 0.007 33.765 1.00 89.75 197 ALA A CA 1
ATOM 1458 C C . ALA A 1 197 ? -23.434 -1.397 33.873 1.00 89.75 197 ALA A C 1
ATOM 1460 O O . ALA A 1 197 ? -22.236 -1.527 34.150 1.00 89.75 197 ALA A O 1
ATOM 1461 N N . GLY A 1 198 ? -24.264 -2.413 33.640 1.00 87.06 198 GLY A N 1
ATOM 1462 C CA . GLY A 1 198 ? -23.864 -3.819 33.612 1.00 87.06 198 GLY A CA 1
ATOM 1463 C C . GLY A 1 198 ? -23.368 -4.283 32.240 1.00 87.06 198 GLY A C 1
ATOM 1464 O O . GLY A 1 198 ? -23.141 -3.483 31.324 1.00 87.06 198 GLY A O 1
ATOM 1465 N N . GLU A 1 199 ? -23.216 -5.598 32.106 1.00 90.25 199 GLU A N 1
ATOM 1466 C CA . GLU A 1 199 ? -22.891 -6.256 30.840 1.00 90.25 199 GLU A CA 1
ATOM 1467 C C . GLU A 1 199 ? -23.952 -5.949 29.763 1.00 90.25 199 GLU A C 1
ATOM 1469 O O . GLU A 1 199 ? -25.155 -5.941 30.022 1.00 90.25 199 GLU A O 1
ATOM 1474 N N . GLY A 1 200 ? -23.502 -5.647 28.547 1.00 91.94 200 GLY A N 1
ATOM 1475 C CA . GLY A 1 200 ? -24.333 -5.264 27.405 1.00 91.94 200 GLY A CA 1
ATOM 1476 C C . GLY A 1 200 ? -24.818 -3.809 27.411 1.00 91.94 200 GLY A C 1
ATOM 1477 O O . GLY A 1 200 ? -25.332 -3.344 26.395 1.00 91.94 200 GLY A O 1
ATOM 1478 N N . GLU A 1 201 ? -24.646 -3.060 28.505 1.00 92.12 201 GLU A N 1
ATOM 1479 C CA . GLU A 1 201 ? -25.148 -1.687 28.611 1.00 92.12 201 GLU A CA 1
ATOM 1480 C C . GLU A 1 201 ? -24.077 -0.624 28.342 1.00 92.12 201 GLU A C 1
ATOM 1482 O O . GLU A 1 201 ? -22.939 -0.709 28.813 1.00 92.12 201 GLU A O 1
ATOM 1487 N N . HIS A 1 202 ? -24.469 0.464 27.675 1.00 93.94 202 HIS A N 1
ATOM 1488 C CA . HIS A 1 202 ? -23.654 1.676 27.602 1.00 93.94 202 HIS A CA 1
ATOM 1489 C C . HIS A 1 202 ? -23.513 2.341 28.976 1.00 93.94 202 HIS A C 1
ATOM 1491 O O . HIS A 1 202 ? -24.426 2.315 29.805 1.00 93.94 202 HIS A O 1
ATOM 1497 N N . CYS A 1 203 ? -22.371 2.996 29.209 1.00 94.69 203 CYS A N 1
ATOM 1498 C CA . CYS A 1 203 ? -22.195 3.814 30.405 1.00 94.69 203 CYS A CA 1
ATOM 1499 C C . CYS A 1 203 ? -23.256 4.918 30.478 1.00 94.69 203 CYS A C 1
ATOM 1501 O O . CYS A 1 203 ? -23.765 5.387 29.460 1.00 94.69 203 CYS A O 1
ATOM 1503 N N . ARG A 1 204 ? -23.560 5.365 31.696 1.00 94.00 204 ARG A N 1
ATOM 1504 C CA . ARG A 1 204 ? -24.531 6.428 31.957 1.00 94.00 204 ARG A CA 1
ATOM 1505 C C . ARG A 1 204 ? -23.848 7.639 32.580 1.00 94.00 204 ARG A C 1
ATOM 1507 O O . ARG A 1 204 ? -22.912 7.507 33.367 1.00 94.00 204 ARG A O 1
ATOM 1514 N N . THR A 1 205 ? -24.323 8.829 32.232 1.00 91.44 205 THR A N 1
ATOM 1515 C CA . THR A 1 205 ? -23.923 10.078 32.887 1.00 91.44 205 THR A CA 1
ATOM 1516 C C . THR A 1 205 ? -24.533 10.166 34.288 1.00 91.44 205 THR A C 1
ATOM 1518 O O . THR A 1 205 ? -25.435 9.409 34.643 1.00 91.44 205 THR A O 1
ATOM 1521 N N . ARG A 1 206 ? -24.117 11.163 35.082 1.00 89.38 206 ARG A N 1
ATOM 1522 C CA . ARG A 1 206 ? -24.696 11.428 36.413 1.00 89.38 206 ARG A CA 1
ATOM 1523 C C . ARG A 1 206 ? -26.218 11.655 36.397 1.00 89.38 206 ARG A C 1
ATOM 1525 O O . ARG A 1 206 ? -26.862 11.460 37.419 1.00 89.38 206 ARG A O 1
ATOM 1532 N N . THR A 1 207 ? -26.796 12.068 35.266 1.00 89.69 207 THR A N 1
ATOM 1533 C CA . THR A 1 207 ? -28.252 12.249 35.108 1.00 89.69 207 THR A CA 1
ATOM 1534 C C . THR A 1 207 ? -28.970 10.987 34.620 1.00 89.69 207 THR A C 1
ATOM 1536 O O . THR A 1 207 ? -30.162 11.043 34.330 1.00 89.69 207 THR A O 1
ATOM 1539 N N . GLY A 1 208 ? -28.264 9.856 34.509 1.00 88.19 208 GLY A N 1
ATOM 1540 C CA . GLY A 1 208 ? -28.812 8.567 34.083 1.00 88.19 208 GLY A CA 1
ATOM 1541 C C . GLY A 1 208 ? -28.938 8.387 32.568 1.00 88.19 208 GLY A C 1
ATOM 1542 O O . GLY A 1 208 ? -29.456 7.366 32.126 1.00 88.19 208 GLY A O 1
ATOM 1543 N N . ARG A 1 209 ? -28.470 9.343 31.753 1.00 91.31 209 ARG A N 1
ATOM 1544 C CA . ARG A 1 209 ? -28.513 9.234 30.283 1.00 91.31 209 ARG A CA 1
ATOM 1545 C C . ARG A 1 209 ? -27.386 8.344 29.777 1.00 91.31 209 ARG A C 1
ATOM 1547 O O . ARG A 1 209 ? -26.251 8.531 30.208 1.00 91.31 209 ARG A O 1
ATOM 1554 N N . ALA A 1 210 ? -27.679 7.444 28.841 1.00 92.12 210 ALA A N 1
ATOM 1555 C CA . ALA A 1 210 ? -26.651 6.674 28.148 1.00 92.12 210 ALA A CA 1
ATOM 1556 C C . ALA A 1 210 ? -25.670 7.609 27.417 1.00 92.12 210 ALA A C 1
ATOM 1558 O O . ALA A 1 210 ? -26.067 8.640 26.870 1.00 92.12 210 ALA A O 1
ATOM 1559 N N . THR A 1 211 ? -24.390 7.252 27.439 1.00 92.06 211 THR A N 1
ATOM 1560 C CA . THR A 1 211 ? -23.307 7.936 26.732 1.00 92.06 211 THR A CA 1
ATOM 1561 C C . THR A 1 211 ? -22.597 6.945 25.823 1.00 92.06 211 THR A C 1
ATOM 1563 O O . THR A 1 211 ? -22.296 5.823 26.227 1.00 92.06 211 THR A O 1
ATOM 1566 N N . GLU A 1 212 ? -22.297 7.382 24.602 1.00 88.56 212 GLU A N 1
ATOM 1567 C CA . GLU A 1 212 ? -21.463 6.625 23.665 1.00 88.56 212 GLU A CA 1
ATOM 1568 C C . GLU A 1 212 ? -20.029 6.486 24.188 1.00 88.56 212 GLU A C 1
ATOM 1570 O O . GLU A 1 212 ? -19.366 5.488 23.932 1.00 88.56 212 GLU A O 1
ATOM 1575 N N . GLN A 1 213 ? -19.555 7.456 24.979 1.00 92.81 213 GLN A N 1
ATOM 1576 C CA . GLN A 1 213 ? -18.233 7.391 25.591 1.00 92.81 213 GLN A CA 1
ATOM 1577 C C . GLN A 1 213 ? -18.275 6.603 26.909 1.00 92.81 213 GLN A C 1
ATOM 1579 O O . GLN A 1 213 ? -18.952 7.040 27.849 1.00 92.81 213 GLN A O 1
ATOM 1584 N N . PRO A 1 214 ? -17.541 5.480 27.027 1.00 94.00 214 PRO A N 1
ATOM 1585 C CA . PRO A 1 214 ? -17.428 4.744 28.278 1.00 94.00 214 PRO A CA 1
ATOM 1586 C C . PRO A 1 214 ? -16.547 5.488 29.286 1.00 94.00 214 PRO A C 1
ATOM 1588 O O . PRO A 1 214 ? -15.686 6.297 28.935 1.00 94.00 214 PRO A O 1
ATOM 1591 N N . HIS A 1 215 ? -16.702 5.149 30.564 1.00 95.62 215 HIS A N 1
ATOM 1592 C CA . HIS A 1 215 ? -15.783 5.616 31.598 1.00 95.62 215 HIS A CA 1
ATOM 1593 C C . HIS A 1 215 ? -14.363 5.088 31.339 1.00 95.62 215 HIS A C 1
ATOM 1595 O O . HIS A 1 215 ? -14.176 3.932 30.953 1.00 95.62 215 HIS A O 1
ATOM 1601 N N . THR A 1 216 ? -13.349 5.917 31.610 1.00 94.81 216 THR A N 1
ATOM 1602 C CA . THR A 1 216 ? -11.935 5.611 31.330 1.00 94.81 216 THR A CA 1
ATOM 1603 C C . THR A 1 216 ? -11.463 4.295 31.950 1.00 94.81 216 THR A C 1
ATOM 1605 O O . THR A 1 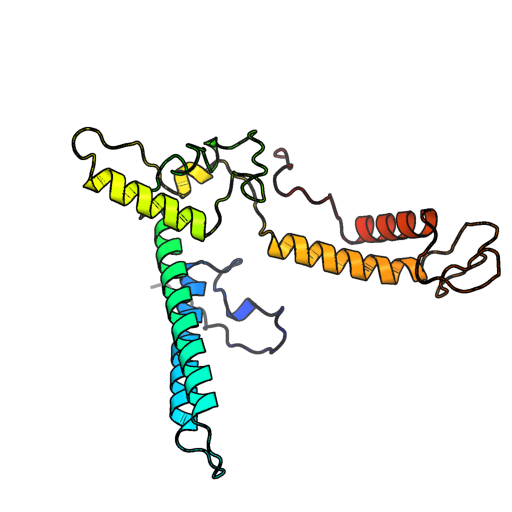216 ? -10.690 3.579 31.319 1.00 94.81 216 THR A O 1
ATOM 1608 N N . ALA A 1 217 ? -11.931 3.958 33.159 1.00 93.88 217 ALA A N 1
ATOM 1609 C CA . ALA A 1 217 ? -11.593 2.700 33.829 1.00 93.88 217 ALA A CA 1
ATOM 1610 C C . ALA A 1 217 ? -12.097 1.479 33.038 1.00 93.88 217 ALA A C 1
ATOM 1612 O O . ALA A 1 217 ? -11.296 0.626 32.667 1.00 93.88 217 ALA A O 1
ATOM 1613 N N . ARG A 1 218 ? -13.386 1.477 32.668 1.00 94.94 218 ARG A N 1
ATOM 1614 C CA . ARG A 1 218 ? -14.020 0.428 31.850 1.00 94.94 218 ARG A CA 1
ATOM 1615 C C . ARG A 1 218 ? -13.323 0.264 30.500 1.00 94.94 218 ARG A C 1
ATOM 1617 O O . ARG A 1 218 ? -13.006 -0.846 30.094 1.00 94.94 218 ARG A O 1
ATOM 1624 N N . ARG A 1 219 ? -13.012 1.380 29.827 1.00 95.94 219 ARG A N 1
ATOM 1625 C CA . ARG A 1 219 ? -12.262 1.361 28.560 1.00 95.94 219 ARG A CA 1
ATOM 1626 C C . ARG A 1 219 ? -10.869 0.755 28.725 1.00 95.94 219 ARG A C 1
ATOM 1628 O O . ARG A 1 219 ? -10.461 -0.047 27.896 1.00 95.94 219 ARG A O 1
ATOM 1635 N N . ARG A 1 220 ? -10.133 1.134 29.775 1.00 94.44 220 ARG A N 1
ATOM 1636 C CA . ARG A 1 220 ? -8.786 0.609 30.042 1.00 94.44 220 ARG A CA 1
ATOM 1637 C C . ARG A 1 220 ? -8.814 -0.893 30.313 1.00 94.44 220 ARG A C 1
ATOM 1639 O O . ARG A 1 220 ? -7.943 -1.601 29.821 1.00 94.44 220 ARG A O 1
ATOM 1646 N N . GLU A 1 221 ? -9.800 -1.369 31.063 1.00 94.94 221 GLU A N 1
ATOM 1647 C CA . GLU A 1 221 ? -9.971 -2.796 31.323 1.00 94.94 221 GLU A CA 1
ATOM 1648 C C . GLU A 1 221 ? -10.325 -3.570 30.047 1.00 94.94 221 GLU A C 1
ATOM 1650 O O . GLU A 1 221 ? -9.668 -4.563 29.742 1.00 94.94 221 GLU A O 1
ATOM 1655 N N . ALA A 1 222 ? -11.280 -3.078 29.252 1.00 95.06 222 ALA A N 1
ATOM 1656 C CA . ALA A 1 222 ? -11.615 -3.668 27.957 1.00 95.06 222 ALA A CA 1
ATOM 1657 C C . ALA A 1 222 ? -10.391 -3.727 27.024 1.00 95.06 222 ALA A C 1
ATOM 1659 O O . ALA A 1 222 ? -10.109 -4.761 26.422 1.00 95.06 222 ALA A O 1
ATOM 1660 N N . MET A 1 223 ? -9.598 -2.650 26.967 1.00 94.69 223 MET A N 1
ATOM 1661 C CA . MET A 1 223 ? -8.328 -2.629 26.235 1.00 94.69 223 MET A CA 1
ATOM 1662 C C . MET A 1 223 ? -7.351 -3.693 26.740 1.00 94.69 223 MET A C 1
ATOM 1664 O O . MET A 1 223 ? -6.782 -4.406 25.924 1.00 94.69 223 MET A O 1
ATOM 1668 N N . ALA A 1 224 ? -7.179 -3.836 28.056 1.00 93.44 224 ALA A N 1
ATOM 1669 C CA . ALA A 1 224 ? -6.282 -4.835 28.632 1.00 93.44 224 ALA A CA 1
ATOM 1670 C C . ALA A 1 224 ? -6.734 -6.274 28.326 1.00 93.44 224 ALA A C 1
ATOM 1672 O O . ALA A 1 224 ? -5.902 -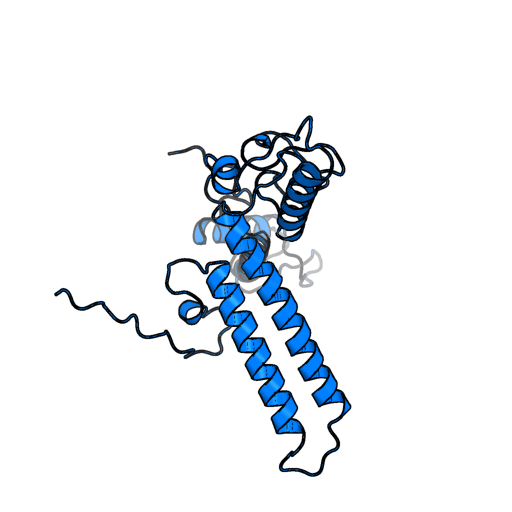7.114 27.987 1.00 93.44 224 ALA A O 1
ATOM 1673 N N . ARG A 1 225 ? -8.044 -6.556 28.389 1.00 94.62 225 ARG A N 1
ATOM 1674 C CA . ARG A 1 225 ? -8.614 -7.867 28.034 1.00 94.62 225 ARG A CA 1
ATOM 1675 C C . ARG A 1 225 ? -8.410 -8.191 26.554 1.00 94.62 225 ARG A C 1
ATOM 1677 O O . ARG A 1 225 ? -7.964 -9.292 26.231 1.00 94.62 225 ARG A O 1
ATOM 1684 N N . VAL A 1 226 ? -8.675 -7.233 25.659 1.00 94.06 226 VAL A N 1
ATOM 1685 C CA . VAL A 1 226 ? -8.419 -7.393 24.217 1.00 94.06 226 VAL A CA 1
ATOM 1686 C C . VAL A 1 226 ? -6.935 -7.614 23.954 1.00 94.06 226 VAL A C 1
ATOM 1688 O O . VAL A 1 226 ? -6.592 -8.565 23.259 1.00 94.06 226 VAL A O 1
ATOM 1691 N N . ASP A 1 227 ? -6.064 -6.788 24.533 1.00 92.56 227 ASP A N 1
ATOM 1692 C CA . ASP A 1 227 ? -4.616 -6.858 24.318 1.00 92.56 227 ASP A CA 1
ATOM 1693 C C . ASP A 1 227 ? -4.042 -8.196 24.786 1.00 92.56 227 ASP A C 1
ATOM 1695 O O . ASP A 1 227 ? -3.256 -8.805 24.060 1.00 92.56 227 ASP A O 1
ATOM 1699 N N . ALA A 1 228 ? -4.490 -8.696 25.941 1.00 89.62 228 ALA A N 1
ATOM 1700 C CA . ALA A 1 228 ? -4.126 -10.018 26.439 1.00 89.62 228 ALA A CA 1
ATOM 1701 C C . ALA A 1 228 ? -4.631 -11.142 25.519 1.00 89.62 228 ALA A C 1
ATOM 1703 O O . ALA A 1 228 ? -3.898 -12.094 25.257 1.00 89.62 228 ALA A O 1
ATOM 1704 N N . ARG A 1 229 ? -5.858 -11.024 24.990 1.00 91.19 229 ARG A N 1
ATOM 1705 C CA . ARG A 1 229 ? -6.460 -12.020 24.091 1.00 91.19 229 ARG A CA 1
ATOM 1706 C C . ARG A 1 229 ? -5.758 -12.095 22.735 1.00 91.19 229 ARG A C 1
ATOM 1708 O O . ARG A 1 229 ? -5.574 -13.191 22.217 1.00 91.19 229 ARG A O 1
ATOM 1715 N N . ILE A 1 230 ? -5.389 -10.953 22.154 1.00 86.00 230 ILE A N 1
ATOM 1716 C CA . ILE A 1 230 ? -4.766 -10.892 20.820 1.00 86.00 230 ILE A CA 1
ATOM 1717 C C . ILE A 1 230 ? -3.231 -10.867 20.869 1.00 86.00 230 ILE A C 1
ATOM 1719 O O . ILE A 1 230 ? -2.592 -10.853 19.819 1.00 86.00 230 ILE A O 1
ATOM 1723 N N . GLY A 1 231 ? -2.630 -10.840 22.064 1.00 82.12 231 GLY A N 1
ATOM 1724 C CA . GLY A 1 231 ? -1.179 -10.773 22.247 1.00 82.12 231 GLY A CA 1
ATOM 1725 C C . GLY A 1 231 ? -0.555 -9.472 21.731 1.00 82.12 231 GLY A C 1
ATOM 1726 O O . GLY A 1 231 ? 0.539 -9.494 21.170 1.00 82.12 231 GLY A O 1
ATOM 1727 N N . TYR A 1 232 ? -1.249 -8.337 21.862 1.00 76.38 232 TYR A N 1
ATOM 1728 C CA . TYR A 1 232 ? -0.770 -7.051 21.346 1.00 76.38 232 TYR A CA 1
ATOM 1729 C C . TYR A 1 232 ? 0.387 -6.501 22.198 1.00 76.38 232 TYR A C 1
ATOM 1731 O O . TYR A 1 232 ? 0.197 -6.177 23.367 1.00 76.38 232 TYR A O 1
ATOM 1739 N N . LEU A 1 233 ? 1.578 -6.350 21.605 1.00 64.06 233 LEU A N 1
ATOM 1740 C CA . LEU A 1 233 ? 2.792 -5.861 22.287 1.00 64.06 233 LEU A CA 1
ATOM 1741 C C . LEU A 1 233 ? 3.097 -4.370 22.038 1.00 64.06 233 LEU A C 1
ATOM 1743 O O . LEU A 1 233 ? 4.143 -3.870 22.449 1.00 64.06 233 LEU A O 1
ATOM 1747 N N . GLY A 1 234 ? 2.193 -3.641 21.378 1.00 66.06 234 GLY A N 1
ATOM 1748 C CA . GLY A 1 234 ? 2.382 -2.233 21.024 1.00 66.06 234 GLY A CA 1
ATOM 1749 C C . GLY A 1 234 ? 2.758 -1.996 19.553 1.00 66.06 234 GLY A C 1
ATOM 1750 O O . GLY A 1 234 ? 2.945 -2.939 18.786 1.00 66.06 234 GLY A O 1
ATOM 1751 N N . PRO A 1 235 ? 2.858 -0.720 19.139 1.00 57.88 235 PRO A N 1
ATOM 1752 C CA . PRO A 1 235 ? 2.955 -0.323 17.733 1.00 57.88 235 PRO A CA 1
ATOM 1753 C C . PRO A 1 235 ? 4.370 -0.415 17.133 1.00 57.88 235 PRO A C 1
ATOM 1755 O O . PRO A 1 235 ? 4.589 0.121 16.051 1.00 57.88 235 PRO A O 1
ATOM 1758 N N . ASN A 1 236 ? 5.353 -1.028 17.809 1.00 50.38 236 ASN A N 1
ATOM 1759 C CA . ASN A 1 236 ? 6.759 -0.916 17.408 1.00 50.38 236 ASN A CA 1
ATOM 1760 C C . ASN A 1 236 ? 7.303 -2.183 16.712 1.00 50.38 236 ASN A C 1
ATOM 1762 O O . ASN A 1 236 ? 7.724 -3.115 17.396 1.00 50.38 236 ASN A O 1
ATOM 1766 N N . PRO A 1 237 ? 7.372 -2.220 15.368 1.00 48.66 237 PRO A N 1
ATOM 1767 C CA . PRO A 1 237 ? 7.912 -3.359 14.625 1.00 48.66 237 PRO A CA 1
ATOM 1768 C C . PRO A 1 237 ? 9.450 -3.443 14.623 1.00 48.66 237 PRO A C 1
ATOM 1770 O O . PRO A 1 237 ? 9.988 -4.364 14.025 1.00 48.66 237 PRO A O 1
ATOM 1773 N N . VAL A 1 238 ? 10.177 -2.515 15.264 1.00 44.47 238 VAL A N 1
ATOM 1774 C CA . VAL A 1 238 ? 11.661 -2.489 15.250 1.00 44.47 238 VAL A CA 1
ATOM 1775 C C . VAL A 1 238 ? 12.278 -2.822 16.619 1.00 44.47 238 VAL A C 1
ATOM 1777 O O . VAL A 1 238 ? 13.490 -2.974 16.735 1.00 44.47 238 VAL A O 1
ATOM 1780 N N . ALA A 1 239 ? 11.467 -2.976 17.668 1.00 34.47 239 ALA A N 1
ATOM 1781 C CA . ALA A 1 239 ? 11.941 -3.257 19.023 1.00 34.47 239 ALA A CA 1
ATOM 1782 C C . ALA A 1 239 ? 11.653 -4.706 19.435 1.00 34.47 239 ALA A C 1
ATOM 1784 O O . ALA A 1 239 ? 10.869 -4.959 20.344 1.00 34.47 239 ALA A O 1
ATOM 1785 N N . VAL A 1 240 ? 12.307 -5.660 18.778 1.00 35.34 240 VAL A N 1
ATOM 1786 C CA . VAL A 1 240 ? 12.525 -6.981 19.376 1.00 35.34 240 VAL A CA 1
ATOM 1787 C C . VAL A 1 240 ? 14.039 -7.173 19.429 1.00 35.34 240 VAL A C 1
ATOM 1789 O O . VAL A 1 240 ? 14.652 -7.324 18.373 1.00 35.34 240 VAL A O 1
ATOM 1792 N N . PRO A 1 241 ? 14.675 -7.075 20.611 1.00 31.03 241 PRO A N 1
ATOM 1793 C CA . PRO A 1 241 ? 16.013 -7.620 20.794 1.00 31.03 241 PRO A CA 1
ATOM 1794 C C . PRO A 1 241 ? 15.954 -9.114 20.478 1.00 31.03 241 PRO A C 1
ATOM 1796 O O . PRO A 1 241 ? 14.993 -9.770 20.886 1.00 31.03 241 PRO A O 1
ATOM 1799 N N . ASP A 1 242 ? 16.948 -9.628 19.755 1.00 34.03 242 ASP A N 1
ATOM 1800 C CA . ASP A 1 242 ? 17.082 -11.061 19.496 1.00 34.03 242 ASP A CA 1
ATOM 1801 C C . ASP A 1 242 ? 16.925 -11.842 20.813 1.00 34.03 242 ASP A C 1
ATOM 1803 O O . ASP A 1 242 ? 17.634 -11.576 21.790 1.00 34.03 242 ASP A O 1
ATOM 1807 N N . ALA A 1 243 ? 15.957 -12.758 20.836 1.00 31.97 243 ALA A N 1
ATOM 1808 C CA . ALA A 1 243 ? 15.851 -13.817 21.832 1.00 31.97 243 ALA A CA 1
ATOM 1809 C C . ALA A 1 243 ? 16.465 -15.093 21.254 1.00 31.97 243 ALA A C 1
ATOM 1811 O O . ALA A 1 243 ? 16.183 -15.381 20.066 1.00 31.97 243 ALA A O 1
#

Nearest PDB structures (foldseek):
  6iui-assembly1_A  TM=6.571E-01  e=3.907E+00  Rattus norvegicus
  7n0e-assembly1_B  TM=6.637E-01  e=6.176E+00  Pseudomonas aeruginosa

Foldseek 3Di:
DDDDPPPPQDDPPDPPPVPCVNQPPDPDHALLSLLVVLLVQLVVLLVVLVVVVDDPDPDDCVVVSVVSNVSSVVSNVSSVLSVVVRCQQVFVFWFAQAQPPPRHGEAPVQPPPDDVPQPDRRRDHDSVRSVRRRVVQVVQVVPVVVHRHDIDGNCVSHVPQPDDDDPVVLVVVVVVLVVQLLQLLLQFQDPPPQFRRHRNAATADNVRHGDSDHDPVSSVVSSVVSCVVVVPPDSDPRPDDDD

pLDDT: mean 86.89, std 15.11, range [31.03, 98.69]

Sequence (243 aa):
MSADPTTAAAVQSSTDPADTAHLRAGRYITLQESAEHLSGVAVLLDQLARALEVPDSPVELYEQIGAVSRLAADARQQAALFARAALITEGEVPLATTFANDGGAWGAAARGTDRPSYGGPAIVPSLAQLLHLATAAEQNSRFFKANPRPTTTYPEAMASVGRWESRAATERRERERAAAVEVEILLVECETPVCGAGEGEHCRTRTGRATEQPHTARRREAMARVDARIGYLGPNPVAVPDA